Protein 1VQ3 (pdb70)

Solvent-accessible surface area: 18673 Å² total; per-residue (Å²): 225,195,148,144,68,39,78,48,116,6,0,0,2,0,4,78,60,82,132,44,177,20,78,179,0,75,59,34,42,115,27,0,78,128,118,75,60,12,55,0,64,87,12,60,21,14,76,2,2,31,4,19,0,59,6,90,67,113,104,80,0,32,83,13,0,15,42,0,0,50,87,75,12,5,73,84,118,45,12,7,1,26,20,61,122,104,179,18,41,0,9,26,39,3,1,0,6,1,16,71,84,110,125,34,141,6,81,173,0,82,70,34,38,127,31,0,102,136,120,60,58,19,42,0,55,126,5,55,39,10,72,2,1,11,2,26,0,32,5,53,41,120,93,95,0,82,92,22,2,107,92,0,0,108,84,74,11,13,75,94,118,45,14,86,73,110,43,57,97,43,173,138,192,130,158,97,37,94,48,100,5,0,0,1,0,12,83,57,79,138,37,171,7,70,104,0,69,64,35,41,119,28,0,106,137,129,81,61,20,60,0,51,84,7,63,33,9,76,1,3,34,3,24,0,24,5,108,66,54,117,72,0,34,78,22,0,16,49,0,0,56,96,73,12,4,74,73,119,47,8,20,1,24,21,64,141,109,196,18,39,0,4,29,32,4,1,0,7,0,13,82,88,114,128,34,181,6,88,168,0,66,86,33,33,153,33,0,106,133,126,74,60,21,47,0,42,143,4,58,26,8,78,2,3,21,5,14,0,45,5,91,44,45,132,106,0,50,53,27,0,108,49,0,1,123,102,76,14,15,72,98,117,48,12,82,67,109,41,60,115,40

InterPro domains:
  IPR003850 Phosphoribosylformylglycinamidine synthase subunit PurS [MF_01926] (4-81)
  IPR003850 Phosphoribosylformylglycinamidine synthase subunit PurS [PF02700] (6-80)
  IPR003850 Phosphoribosylformylglycinamidine synthase subunit PurS [PTHR34696] (4-80)
  IPR003850 Phosphoribosylformylglycinamidine synthase subunit PurS [TIGR00302] (5-79)
  IPR036604 Phosphoribosylformylglycinamidine synthase subunit PurS-like superfamily [G3DSA:3.30.1280.10] (1-82)
  IPR036604 Phosphoribosylformylglycinamidine synthase subunit PurS-like superfamily [SSF82697] (3-80)

Radius of gyration: 22.59 Å; Cα contacts (8 Å, |Δi|>4): 668; chains: 4; bounding box: 71×49×53 Å

CATH classification: 3.30.1280.10

Nearest PDB structures (foldseek):
  1vq3-assembly1_C  TM=9.987E-01  e=7.793E-14  Thermotoga maritima MSB8
  3d54-assembly1_J  TM=9.862E-01  e=5.325E-11  Thermotoga maritima
  1t4a-assembly1_A  TM=8.398E-01  e=1.311E-04  Bacillus subtilis
  2dgb-assembly1_D  TM=8.603E-01  e=1.394E-04  Thermus thermophilus
  1lxj-assembly1_A  TM=2.708E-01  e=1.618E+00  Saccharomyces cerevisiae

Sequence (341 aa):
HHHHLPLFKFAIDVQYRSNVRDPRGETIERVLREEKGLPVKKLRLGKSIHLEVEAENKEKAYEIVKKACEELLVNPVVEEYEVRELHHLPLFKFAIDVQYRSNVRDPRGETIERVLREEKGLPVKKLRLGKSIHLEVEAENKEKAYEIVKKACEELLVNPVVEEYEVRELHHHHHLPLFKFAIDVQYRSNVRDPRGETIERVLREEKGLPVKKLRLGKSIHLEVEAENKEKAYEIVKKACEELLVNPVVEEYEVRELHHLPLFKFAIDVQYRSNVRDPRGETIERVLREEKGLPVKKLRLGKSIHLEVEAENKEKAYEIVKKACEELLVNPVVEEYEVREL

Foldseek 3Di:
DPDAWDKWKKKKWKFWDPVDDDVPQVVVQCCCCPVVVDPDDDGTDTDIDIDIATHNDVVVRVVVVVVCCVVDVYDPPTMDIDMDTD/DFFDKWKKKKWKFWDPPDDAVVQVVVVCCCCVPVVDPDDPGTDTDIDIDMDGDRDDVVVVVVVVCCCVVPDYDVVTMDMDMDTD/DVPDDWDKWKKKKWKFWDPVDDAVVQVVVCCCCCPVVVHPDDPGTDTDIDMDMATHNDPVVSVVVVVVCCVVDVYDVVTIDMDMDTD/DFFDKWKKKKWKFWDPPDDAVVQVVVVCCCCVVVVDPDDPGTDTDIDIDMDGDNDDVRRVVVVVCCCVVPVDDVVTMDMDMDTD

Secondary structure (DSSP, 8-state):
------EEEEEEEEEE-TTS--HHHHHHHHIIIIIT---EEEEEEEEEEEEEEE-SSHHHHHHHHHHHIIIIIS-TTTEEEEEEE-/--PPEEEEEEEEEE-TTS--HHHHHHHHIIIIIT---EEEEEEEEEEEEEEE-SSHHHHHHHHHHHIIIII--TTTEEEEEEE-/-TT----EEEEEEEEEE-TTS--HHHHHHHHIIIIIT---EEEEEEEEEEEEEEE-SSHHHHHHHHHHHIIIII--TTTEEEEEEE-/--PPEEEEEEEEEE-TTS--HHHHHHHHIIIIIT---EEEEEEEEEEEEEEE-SSHHHHHHHHHHHIIIII--TTTEEEEEEE-

B-factor: mean 28.07, std 8.86, range [14.3, 70.96]

Organism: Thermotoga maritima (strain ATCC 43589 / DSM 3109 / JCM 10099 / NBRC 100826 / MSB8) (NCBI:txid243274)

Structure (mmCIF, N/CA/C/O backbone):
data_1VQ3
#
_entry.id   1VQ3
#
_cell.length_a   58.270
_cell.length_b   73.433
_cell.length_c   92.567
_cell.angle_alpha   90.00
_cell.angle_beta   90.00
_cell.angle_gamma   90.00
#
_symmetry.space_group_name_H-M   'P 21 21 21'
#
loop_
_entity.id
_entity.type
_entity.pdbx_description
1 polymer 'Phosphoribosylformylglycinamidine synthase, purS subunit'
2 water water
#
loop_
_atom_site.group_PDB
_atom_site.id
_atom_site.type_symbol
_atom_site.label_atom_id
_atom_site.label_alt_id
_atom_site.label_comp_id
_atom_site.label_asym_id
_atom_site.label_entity_id
_atom_site.label_seq_id
_atom_site.pdbx_PDB_ins_code
_atom_site.Cartn_x
_atom_site.Cartn_y
_atom_site.Cartn_z
_atom_site.occupancy
_atom_site.B_iso_or_equiv
_atom_site.auth_seq_id
_atom_site.auth_comp_id
_atom_site.auth_asym_id
_atom_site.auth_atom_id
_atom_site.pdbx_PDB_model_num
ATOM 1 N N . HIS A 1 9 ? 70.636 28.979 8.146 1.00 32.07 -3 HIS A N 1
ATOM 2 C CA . HIS A 1 9 ? 70.436 29.954 7.050 1.00 28.18 -3 HIS A CA 1
ATOM 3 C C . HIS A 1 9 ? 69.098 30.657 7.163 1.00 26.01 -3 HIS A C 1
ATOM 4 O O . HIS A 1 9 ? 68.684 31.308 6.214 1.00 29.86 -3 HIS A O 1
ATOM 11 N N . HIS A 1 10 ? 68.403 30.481 8.298 1.00 23.67 -2 HIS A N 1
ATOM 12 C CA . HIS A 1 10 ? 67.025 30.974 8.498 1.00 23.53 -2 HIS A CA 1
ATOM 13 C C . HIS A 1 10 ? 66.052 30.526 7.475 1.00 22.64 -2 HIS A C 1
ATOM 14 O O . HIS A 1 10 ? 65.185 31.301 7.029 1.00 21.38 -2 HIS A O 1
ATOM 21 N N . HIS A 1 11 ? 66.236 29.294 7.048 1.00 21.96 -1 HIS A N 1
ATOM 22 C CA . HIS A 1 11 ? 65.429 28.685 6.019 1.00 21.40 -1 HIS A CA 1
ATOM 23 C C . HIS A 1 11 ? 64.108 28.167 6.622 1.00 23.01 -1 HIS A C 1
ATOM 24 O O . HIS A 1 11 ? 64.134 27.541 7.693 1.00 23.01 -1 HIS A O 1
ATOM 31 N N . HIS A 1 12 ? 62.967 28.550 6.028 1.00 19.61 0 HIS A N 1
ATOM 32 C CA . HIS A 1 12 ? 61.659 28.160 6.594 1.00 19.62 0 HIS A CA 1
ATOM 33 C C . HIS A 1 12 ? 61.471 26.645 6.514 1.00 19.32 0 HIS A C 1
ATOM 34 O O . HIS A 1 12 ? 61.641 26.037 5.453 1.00 21.00 0 HIS A O 1
ATOM 41 N N . LEU A 1 13 ? 61.073 26.039 7.626 1.00 20.22 1 LEU A N 1
ATOM 42 C CA . LEU A 1 13 ? 60.742 24.623 7.659 1.00 27.09 1 LEU A CA 1
ATOM 43 C C . LEU A 1 13 ? 59.254 24.462 8.005 1.00 25.82 1 LEU A C 1
ATOM 44 O O . LEU A 1 13 ? 58.851 24.845 9.103 1.00 23.93 1 LEU A O 1
ATOM 49 N N . PRO A 1 14 ? 58.416 23.995 7.087 1.00 22.71 2 PRO A N 1
ATOM 50 C CA . PRO A 1 14 ? 57.004 23.981 7.370 1.00 25.28 2 PRO A CA 1
ATOM 51 C C . PRO A 1 14 ? 56.654 23.005 8.481 1.00 27.35 2 PRO A C 1
ATOM 52 O O . PRO A 1 14 ? 57.462 22.088 8.757 1.00 20.08 2 PRO A O 1
ATOM 56 N N . LEU A 1 15 ? 55.525 23.266 9.154 1.00 25.87 3 LEU A N 1
ATOM 57 C CA . LEU A 1 15 ? 54.952 22.319 10.087 1.00 30.17 3 LEU A CA 1
ATOM 58 C C . LEU A 1 15 ? 53.781 21.640 9.366 1.00 28.35 3 LEU A C 1
ATOM 59 O O . LEU A 1 15 ? 53.099 22.226 8.520 1.00 31.04 3 LEU A O 1
ATOM 64 N N . PHE A 1 16 ? 53.582 20.389 9.705 1.00 22.60 4 PHE A N 1
ATOM 65 C CA . PHE A 1 16 ? 52.550 19.559 9.131 1.00 20.65 4 PHE A CA 1
ATOM 66 C C . PHE A 1 16 ? 51.878 18.934 10.310 1.00 21.55 4 PHE A C 1
ATOM 67 O O . PHE A 1 16 ? 52.569 18.355 11.164 1.00 21.82 4 PHE A O 1
ATOM 75 N N . LYS A 1 17 ? 50.554 19.044 10.358 1.00 21.10 5 LYS A N 1
ATOM 76 C CA . LYS A 1 17 ? 49.758 18.564 11.493 1.00 23.60 5 LYS A CA 1
ATOM 77 C C . LYS A 1 17 ? 49.153 17.217 11.134 1.00 21.41 5 LYS A C 1
ATOM 78 O O . LYS A 1 17 ? 48.608 17.074 10.020 1.00 20.58 5 LYS A O 1
ATOM 84 N N . PHE A 1 18 ? 49.204 16.246 12.079 1.00 19.17 6 PHE A N 1
ATOM 85 C CA . PHE A 1 18 ? 48.636 14.957 11.846 1.00 17.71 6 PHE A CA 1
ATOM 86 C C . PHE A 1 18 ? 47.908 14.467 13.100 1.00 17.09 6 PHE A C 1
ATOM 87 O O . PHE A 1 18 ? 48.186 14.930 14.236 1.00 16.43 6 PHE A O 1
ATOM 95 N N . ALA A 1 19 ? 47.020 13.499 12.872 1.00 17.82 7 ALA A N 1
ATOM 96 C CA . ALA A 1 19 ? 46.369 12.762 13.951 1.00 15.31 7 ALA A CA 1
ATOM 97 C C . ALA A 1 19 ? 46.700 11.312 13.708 1.00 16.89 7 ALA A C 1
ATOM 98 O O . ALA A 1 19 ? 46.557 10.826 12.581 1.00 18.83 7 ALA A O 1
ATOM 100 N N . ILE A 1 20 ? 47.045 10.640 14.787 1.00 17.87 8 ILE A N 1
ATOM 101 C CA . ILE A 1 20 ? 47.288 9.174 14.781 1.00 15.56 8 ILE A CA 1
ATOM 102 C C . ILE A 1 20 ? 46.179 8.554 15.584 1.00 15.51 8 ILE A C 1
ATOM 103 O O . ILE A 1 20 ? 45.990 8.875 16.758 1.00 18.28 8 ILE A O 1
ATOM 108 N N . ASP A 1 21 ? 45.476 7.621 14.975 1.00 16.18 9 ASP A N 1
ATOM 109 C CA . ASP A 1 21 ? 44.410 6.880 15.603 1.00 16.88 9 ASP A CA 1
ATOM 110 C C . ASP A 1 21 ? 44.894 5.450 15.876 1.00 17.71 9 ASP A C 1
ATOM 111 O O . ASP A 1 21 ? 45.055 4.637 14.967 1.00 18.98 9 ASP A O 1
ATOM 116 N N . VAL A 1 22 ? 45.140 5.179 17.151 1.00 21.02 10 VAL A N 1
ATOM 117 C CA . VAL A 1 22 ? 45.741 3.958 17.626 1.00 18.50 10 VAL A CA 1
ATOM 118 C C . VAL A 1 22 ? 44.647 3.120 18.262 1.00 19.72 10 VAL A C 1
ATOM 119 O O . VAL A 1 22 ? 43.936 3.568 19.183 1.00 19.13 10 VAL A O 1
ATOM 123 N N . GLN A 1 23 ? 44.551 1.872 17.808 1.00 19.18 11 GLN A N 1
ATOM 124 C CA . GLN A 1 23 ? 43.511 0.935 18.275 1.00 20.53 11 GLN A CA 1
ATOM 125 C C . GLN A 1 23 ? 44.132 -0.428 18.513 1.00 19.37 11 GLN A C 1
ATOM 126 O O . GLN A 1 23 ? 45.133 -0.794 17.873 1.00 19.20 11 GLN A O 1
ATOM 132 N N . TYR A 1 24 ? 43.535 -1.211 19.413 1.00 20.15 12 TYR A N 1
ATOM 133 C CA . TYR A 1 24 ? 43.922 -2.603 19.581 1.00 19.87 12 TYR A CA 1
ATOM 134 C C . TYR A 1 24 ? 43.470 -3.382 18.378 1.00 21.38 12 TYR A C 1
ATOM 135 O O . TYR A 1 24 ? 42.414 -3.088 17.791 1.00 20.42 12 TYR A O 1
ATOM 144 N N . ARG A 1 25 ? 44.305 -4.334 17.969 1.00 24.48 13 ARG A N 1
ATOM 145 C CA . ARG A 1 25 ? 43.936 -5.209 16.899 1.00 26.37 13 ARG A CA 1
ATOM 146 C C . ARG A 1 25 ? 42.710 -6.017 17.327 1.00 24.82 13 ARG A C 1
ATOM 147 O O . ARG A 1 25 ? 42.447 -6.178 18.513 1.00 25.09 13 ARG A O 1
ATOM 155 N N . SER A 1 26 ? 41.967 -6.500 16.339 1.00 27.64 14 SER A N 1
ATOM 156 C CA . SER A 1 26 ? 40.651 -7.141 16.543 1.00 30.44 14 SER A CA 1
ATOM 157 C C . SER A 1 26 ? 40.713 -8.442 17.362 1.00 34.22 14 SER A C 1
ATOM 158 O O . SER A 1 26 ? 39.710 -8.875 17.964 1.00 35.24 14 SER A O 1
ATOM 161 N N . ASN A 1 27 ? 41.885 -9.074 17.401 1.00 34.14 15 ASN A N 1
ATOM 162 C CA . ASN A 1 27 ? 42.043 -10.288 18.179 1.00 34.43 15 ASN A CA 1
ATOM 163 C C . ASN A 1 27 ? 42.442 -9.997 19.626 1.00 35.32 15 ASN A C 1
ATOM 164 O O . ASN A 1 27 ? 42.689 -10.914 20.418 1.00 35.65 15 ASN A O 1
ATOM 169 N N . VAL A 1 28 ? 42.497 -8.718 19.980 1.00 32.39 16 VAL A N 1
ATOM 170 C CA . VAL A 1 28 ? 42.895 -8.296 21.311 1.00 29.46 16 VAL A CA 1
ATOM 171 C C . VAL A 1 28 ? 41.642 -7.837 22.038 1.00 32.36 16 VAL A C 1
ATOM 172 O O . VAL A 1 28 ? 40.851 -7.049 21.501 1.00 32.89 16 VAL A O 1
ATOM 176 N N . ARG A 1 29 ? 41.434 -8.372 23.235 1.00 34.91 17 ARG A N 1
ATOM 177 C CA . ARG A 1 29 ? 40.289 -8.010 24.094 1.00 35.45 17 ARG A CA 1
ATOM 178 C C . ARG A 1 29 ? 40.549 -6.715 24.826 1.00 35.28 17 ARG A C 1
ATOM 179 O O . ARG A 1 29 ? 41.641 -6.524 25.362 1.00 37.62 17 ARG A O 1
ATOM 187 N N . ASP A 1 30 ? 39.500 -5.894 24.919 1.00 32.09 18 ASP A N 1
ATOM 188 C CA . ASP A 1 30 ? 39.555 -4.489 25.279 1.00 32.94 18 ASP A CA 1
ATOM 189 C C . ASP A 1 30 ? 38.487 -4.378 26.380 1.00 31.79 18 ASP A C 1
ATOM 190 O O . ASP A 1 30 ? 37.394 -3.922 26.110 1.00 34.48 18 ASP A O 1
ATOM 195 N N . PRO A 1 31 ? 38.779 -4.853 27.603 1.00 33.94 19 PRO A N 1
ATOM 196 C CA . PRO A 1 31 ? 37.833 -4.715 28.731 1.00 31.88 19 PRO A CA 1
ATOM 197 C C . PRO A 1 31 ? 37.348 -3.288 28.956 1.00 29.32 19 PRO A C 1
ATOM 198 O O . PRO A 1 31 ? 36.200 -3.103 29.331 1.00 29.04 19 PRO A O 1
ATOM 202 N N . ARG A 1 32 ? 38.220 -2.311 28.773 1.00 28.84 20 ARG A N 1
ATOM 203 C CA . ARG A 1 32 ? 37.800 -0.920 28.937 1.00 30.50 20 ARG A CA 1
ATOM 204 C C . ARG A 1 32 ? 36.715 -0.534 27.914 1.00 28.32 20 ARG A C 1
ATOM 205 O O . ARG A 1 32 ? 35.687 0.050 28.260 1.00 29.49 20 ARG A O 1
ATOM 213 N N . GLY A 1 33 ? 36.974 -0.809 26.645 1.00 24.50 21 GLY A N 1
ATOM 214 C CA . GLY A 1 33 ? 36.002 -0.564 25.589 1.00 24.00 21 GLY A CA 1
ATOM 215 C C . GLY A 1 33 ? 34.705 -1.310 25.857 1.00 25.73 21 GLY A C 1
ATOM 216 O O . GLY A 1 33 ? 33.621 -0.742 25.689 1.00 25.27 21 GLY A O 1
ATOM 217 N N . GLU A 1 34 ? 34.818 -2.572 26.293 1.00 26.73 22 GLU A N 1
ATOM 218 C CA . GLU A 1 34 ? 33.639 -3.388 26.555 1.00 29.00 22 GLU A CA 1
ATOM 219 C C . GLU A 1 34 ? 32.804 -2.723 27.643 1.00 25.08 22 GLU A C 1
ATOM 220 O O . GLU A 1 34 ? 31.587 -2.631 27.544 1.00 24.44 22 GLU A O 1
ATOM 226 N N . THR A 1 35 ? 33.478 -2.248 28.679 1.00 27.18 23 THR A N 1
ATOM 227 C CA . THR A 1 35 ? 32.802 -1.579 29.761 1.00 27.21 23 THR A CA 1
ATOM 228 C C . THR A 1 35 ? 32.066 -0.362 29.252 1.00 25.11 23 THR A C 1
ATOM 229 O O . THR A 1 35 ? 30.884 -0.165 29.557 1.00 24.90 23 THR A O 1
ATOM 233 N N . ILE A 1 36 ? 32.771 0.481 28.509 1.00 23.76 24 ILE A N 1
ATOM 234 C CA . ILE A 1 36 ? 32.146 1.721 28.012 1.00 23.15 24 ILE A CA 1
ATOM 235 C C . ILE A 1 36 ? 30.932 1.419 27.118 1.00 20.55 24 ILE A C 1
ATOM 236 O O . ILE A 1 36 ? 29.937 2.116 27.150 1.00 22.65 24 ILE A O 1
ATOM 241 N N . GLU A 1 37 ? 31.027 0.388 26.283 1.00 21.15 25 GLU A N 1
ATOM 242 C CA . GLU A 1 37 ? 29.903 0.019 25.416 1.00 22.95 25 GLU A CA 1
ATOM 243 C C . GLU A 1 37 ? 28.693 -0.447 26.226 1.00 26.62 25 GLU A C 1
ATOM 244 O O . GLU A 1 37 ? 27.548 -0.059 25.943 1.00 25.57 25 GLU A O 1
ATOM 250 N N . ARG A 1 38 ? 28.965 -1.235 27.273 1.00 24.83 26 ARG A N 1
ATOM 251 C CA . ARG A 1 38 ? 27.909 -1.687 28.187 1.00 26.43 26 ARG A CA 1
ATOM 252 C C . ARG A 1 38 ? 27.257 -0.482 28.853 1.00 24.88 26 ARG A C 1
ATOM 253 O O . ARG A 1 38 ? 26.036 -0.434 28.937 1.00 24.75 26 ARG A O 1
ATOM 261 N N . VAL A 1 39 ? 28.046 0.492 29.329 1.00 24.09 27 VAL A N 1
ATOM 262 C CA . VAL A 1 39 ? 27.460 1.652 29.967 1.00 23.69 27 VAL A CA 1
ATOM 263 C C . VAL A 1 39 ? 26.607 2.444 28.991 1.00 23.42 27 VAL A C 1
ATOM 264 O O . VAL A 1 39 ? 25.517 2.895 29.357 1.00 23.70 27 VAL A O 1
ATOM 268 N N . LEU A 1 40 ? 27.077 2.635 27.754 1.00 20.82 28 LEU A N 1
ATOM 269 C CA . LEU A 1 40 ? 26.294 3.415 26.795 1.00 22.38 28 LEU A CA 1
ATOM 270 C C . LEU A 1 40 ? 24.981 2.685 26.439 1.00 22.31 28 LEU A C 1
ATOM 271 O O . LEU A 1 40 ? 23.926 3.318 26.319 1.00 23.07 28 LEU A O 1
ATOM 276 N N . ARG A 1 41 ? 25.046 1.372 26.285 1.00 22.70 29 ARG A N 1
ATOM 277 C CA . ARG A 1 41 ? 23.872 0.583 25.916 1.00 24.86 29 ARG A CA 1
ATOM 278 C C . ARG A 1 41 ? 22.914 0.403 27.086 1.00 26.67 29 ARG A C 1
ATOM 279 O O . ARG A 1 41 ? 21.738 0.734 27.006 1.00 26.48 29 ARG A O 1
ATOM 284 N N . GLU A 1 42 ? 23.445 -0.120 28.172 1.00 29.93 30 GLU A N 1
ATOM 285 C CA . GLU A 1 42 ? 22.634 -0.549 29.315 1.00 32.52 30 GLU A CA 1
ATOM 286 C C . GLU A 1 42 ? 22.310 0.574 30.300 1.00 30.65 30 GLU A C 1
ATOM 287 O O . GLU A 1 42 ? 21.234 0.579 30.892 1.00 34.81 30 GLU A O 1
ATOM 293 N N . GLU A 1 43 ? 23.228 1.508 30.506 1.00 30.64 31 GLU A N 1
ATOM 294 C CA . GLU A 1 43 ? 22.972 2.586 31.449 1.00 27.48 31 GLU A CA 1
ATOM 295 C C . GLU A 1 43 ? 22.433 3.863 30.806 1.00 29.72 31 GLU A C 1
ATOM 296 O O . GLU A 1 43 ? 21.650 4.576 31.433 1.00 26.33 31 GLU A O 1
ATOM 302 N N . LYS A 1 44 ? 22.829 4.168 29.565 1.00 28.07 32 LYS A N 1
ATOM 303 C CA . LYS A 1 44 ? 22.337 5.388 28.883 1.00 26.66 32 LYS A CA 1
ATOM 304 C C . LYS A 1 44 ? 21.269 5.155 27.805 1.00 27.72 32 LYS A C 1
ATOM 305 O O . LYS A 1 44 ? 20.751 6.115 27.196 1.00 27.34 32 LYS A O 1
ATOM 311 N N . GLY A 1 45 ? 21.000 3.892 27.511 1.00 27.43 33 GLY A N 1
ATOM 312 C CA . GLY A 1 45 ? 19.946 3.538 26.596 1.00 28.38 33 GLY A CA 1
ATOM 313 C C . GLY A 1 45 ? 20.273 3.865 25.168 1.00 28.03 33 GLY A C 1
ATOM 314 O O . GLY A 1 45 ? 19.364 4.151 24.379 1.00 27.32 33 GLY A O 1
ATOM 315 N N . LEU A 1 46 ? 21.554 3.879 24.803 1.00 26.40 34 LEU A N 1
ATOM 316 C CA . LEU A 1 46 ? 21.889 4.281 23.434 1.00 26.61 34 LEU A CA 1
ATOM 317 C C . LEU A 1 46 ? 22.132 3.067 22.512 1.00 25.35 34 LEU A C 1
ATOM 318 O O . LEU A 1 46 ? 22.835 2.157 22.889 1.00 27.46 34 LEU A O 1
ATOM 323 N N . PRO A 1 47 ? 21.612 3.107 21.290 1.00 29.33 35 PRO A N 1
ATOM 324 C CA . PRO A 1 47 ? 21.772 2.004 20.337 1.00 29.37 35 PRO A CA 1
ATOM 325 C C . PRO A 1 47 ? 23.197 1.945 19.696 1.00 29.84 35 PRO A C 1
ATOM 326 O O . PRO A 1 47 ? 23.328 2.184 18.490 1.00 31.77 35 PRO A O 1
ATOM 330 N N . VAL A 1 48 ? 24.226 1.709 20.526 1.00 27.71 36 VAL A N 1
ATOM 331 C CA . VAL A 1 48 ? 25.645 1.693 20.115 1.00 28.82 36 VAL A CA 1
ATOM 332 C C . VAL A 1 48 ? 26.226 0.287 20.108 1.00 29.10 36 VAL A C 1
ATOM 333 O O . VAL A 1 48 ? 25.881 -0.548 20.982 1.00 29.85 36 VAL A O 1
ATOM 337 N N . LYS A 1 49 ? 27.128 0.029 19.150 1.00 27.01 37 LYS A N 1
ATOM 338 C CA . LYS A 1 49 ? 27.787 -1.283 18.998 1.00 27.01 37 LYS A CA 1
ATOM 339 C C . LYS A 1 49 ? 29.226 -1.109 18.593 1.00 24.13 37 LYS A C 1
ATOM 340 O O . LYS A 1 49 ? 29.689 0.000 18.221 1.00 26.97 37 LYS A O 1
ATOM 346 N N . LYS A 1 50 ? 29.933 -2.219 18.766 1.00 23.76 38 LYS A N 1
ATOM 347 C CA . LYS A 1 50 ? 31.284 -2.433 18.302 1.00 28.14 38 LYS A CA 1
ATOM 348 C C . LYS A 1 50 ? 32.183 -1.291 18.714 1.00 26.63 38 LYS A C 1
ATOM 349 O O . LYS A 1 50 ? 32.936 -0.756 17.917 1.00 28.83 38 LYS A O 1
ATOM 355 N N . LEU A 1 51 ? 32.098 -0.917 19.975 1.00 26.95 39 LEU A N 1
ATOM 356 C CA . LEU A 1 51 ? 32.853 0.211 20.460 1.00 23.36 39 LEU A CA 1
ATOM 357 C C . LEU A 1 51 ? 34.296 -0.209 20.633 1.00 24.94 39 LEU A C 1
ATOM 358 O O . LEU A 1 51 ? 34.565 -1.228 21.280 1.00 27.42 39 LEU A O 1
ATOM 363 N N . ARG A 1 52 ? 35.225 0.627 20.139 1.00 26.64 40 ARG A N 1
ATOM 364 C CA . ARG A 1 52 ? 36.634 0.438 20.409 1.00 23.83 40 ARG A CA 1
ATOM 365 C C . ARG A 1 52 ? 37.255 1.701 20.902 1.00 19.86 40 ARG A C 1
ATOM 366 O O . ARG A 1 52 ? 37.098 2.739 20.321 1.00 22.48 40 ARG A O 1
ATOM 374 N N . LEU A 1 53 ? 37.943 1.586 22.020 1.00 19.74 41 LEU A N 1
ATOM 375 C CA . LEU A 1 53 ? 38.593 2.704 22.665 1.00 21.11 41 LEU A CA 1
ATOM 376 C C . LEU A 1 53 ? 40.099 2.558 22.414 1.00 22.10 41 LEU A C 1
ATOM 377 O O . LEU A 1 53 ? 40.729 1.516 22.717 1.00 19.45 41 LEU A O 1
ATOM 382 N N . GLY A 1 54 ? 40.664 3.599 21.836 1.00 19.51 42 GLY A N 1
ATOM 383 C CA . GLY A 1 54 ? 42.093 3.671 21.586 1.00 17.99 42 GLY A CA 1
ATOM 384 C C . GLY A 1 54 ? 42.602 5.081 21.848 1.00 21.15 42 GLY A C 1
ATOM 385 O O . GLY A 1 54 ? 41.984 5.867 22.591 1.00 18.31 42 GLY A O 1
ATOM 386 N N . LYS A 1 55 ? 43.757 5.389 21.261 1.00 17.61 43 LYS A N 1
ATOM 387 C CA . LYS A 1 55 ? 44.439 6.658 21.550 1.00 15.61 43 LYS A CA 1
ATOM 388 C C . LYS A 1 55 ? 44.265 7.542 20.324 1.00 18.09 43 LYS A C 1
ATOM 389 O O . LYS A 1 55 ? 44.267 7.055 19.212 1.00 17.60 43 LYS A O 1
ATOM 395 N N . SER A 1 56 ? 44.115 8.828 20.541 1.00 18.70 44 SER A N 1
ATOM 396 C CA . SER A 1 56 ? 44.210 9.777 19.472 1.00 15.88 44 SER A CA 1
ATOM 397 C C . SER A 1 56 ? 45.350 10.736 19.740 1.00 18.31 44 SER A C 1
ATOM 398 O O . SER A 1 56 ? 45.266 11.543 20.669 1.00 20.06 44 SER A O 1
ATOM 401 N N . ILE A 1 57 ? 46.427 10.674 18.939 1.00 16.87 45 ILE A N 1
ATOM 402 C CA . ILE A 1 57 ? 47.604 11.489 19.212 1.00 20.30 45 ILE A CA 1
ATOM 403 C C . ILE A 1 57 ? 47.626 12.553 18.124 1.00 16.84 45 ILE A C 1
ATOM 404 O O . ILE A 1 57 ? 47.589 12.223 16.937 1.00 16.35 45 ILE A O 1
ATOM 409 N N . HIS A 1 58 ? 47.581 13.808 18.524 1.00 17.65 46 HIS A N 1
ATOM 410 C CA . HIS A 1 58 ? 47.771 14.929 17.614 1.00 17.29 46 HIS A CA 1
ATOM 411 C C . HIS A 1 58 ? 49.184 15.439 17.736 1.00 20.35 46 HIS A C 1
ATOM 412 O O . HIS A 1 58 ? 49.723 15.530 18.831 1.00 18.70 46 HIS A O 1
ATOM 419 N N . LEU A 1 59 ? 49.817 15.747 16.601 1.00 18.37 47 LEU A N 1
ATOM 420 C CA . LEU A 1 59 ? 51.165 16.235 16.652 1.00 18.40 47 LEU A CA 1
ATOM 421 C C . LEU A 1 59 ? 51.499 17.047 15.415 1.00 20.70 47 LEU A C 1
ATOM 422 O O . LEU A 1 59 ? 50.865 16.890 14.378 1.00 21.11 47 LEU A O 1
ATOM 427 N N . GLU A 1 60 ? 52.514 17.888 15.547 1.00 18.51 48 GLU A N 1
ATOM 428 C CA . GLU A 1 60 ? 53.043 18.670 14.447 1.00 21.38 48 GLU A CA 1
ATOM 429 C C . GLU A 1 60 ? 54.453 18.207 14.188 1.00 23.37 48 GLU A C 1
ATOM 430 O O . GLU A 1 60 ? 55.180 17.817 15.122 1.00 24.54 48 GLU A O 1
ATOM 436 N N . VAL A 1 61 ? 54.839 18.229 12.920 1.00 21.94 49 VAL A N 1
ATOM 437 C CA . VAL A 1 61 ? 56.128 17.713 12.501 1.00 20.50 49 VAL A CA 1
ATOM 438 C C . VAL A 1 61 ? 56.730 18.760 11.574 1.00 24.34 49 VAL A C 1
ATOM 439 O O . VAL A 1 61 ? 56.103 19.183 10.596 1.00 19.35 49 VAL A O 1
ATOM 443 N N . GLU A 1 62 ? 57.936 19.190 11.932 1.00 24.31 50 GLU A N 1
ATOM 444 C CA . GLU A 1 62 ? 58.718 20.199 11.176 1.00 28.03 50 GLU A CA 1
ATOM 445 C C . GLU A 1 62 ? 59.566 19.446 10.173 1.00 23.28 50 GLU A C 1
ATOM 446 O O . GLU A 1 62 ? 60.333 18.602 10.581 1.00 22.17 50 GLU A O 1
ATOM 452 N N . ALA A 1 63 ? 59.331 19.622 8.880 1.00 22.68 51 ALA A N 1
ATOM 453 C CA . ALA A 1 63 ? 60.107 18.914 7.859 1.00 23.21 51 ALA A CA 1
ATOM 454 C C . ALA A 1 63 ? 60.020 19.669 6.562 1.00 25.23 51 ALA A C 1
ATOM 455 O O . ALA A 1 63 ? 59.193 20.561 6.426 1.00 24.00 51 ALA A O 1
ATOM 457 N N . GLU A 1 64 ? 60.867 19.301 5.596 1.00 25.84 52 GLU A N 1
ATOM 458 C CA . GLU A 1 64 ? 60.986 20.053 4.339 1.00 26.41 52 GLU A CA 1
ATOM 459 C C . GLU A 1 64 ? 59.733 19.921 3.494 1.00 28.79 52 GLU A C 1
ATOM 460 O O . GLU A 1 64 ? 59.364 20.857 2.784 1.00 25.81 52 GLU A O 1
ATOM 463 N N . ASN A 1 65 ? 59.074 18.758 3.576 1.00 26.17 53 ASN A N 1
ATOM 464 C CA . ASN A 1 65 ? 57.852 18.518 2.796 1.00 26.41 53 ASN A CA 1
ATOM 465 C C . ASN A 1 65 ? 56.986 17.523 3.500 1.00 25.09 53 ASN A C 1
ATOM 466 O O . ASN A 1 65 ? 57.426 16.893 4.474 1.00 22.78 53 ASN A O 1
ATOM 471 N N . LYS A 1 66 ? 55.747 17.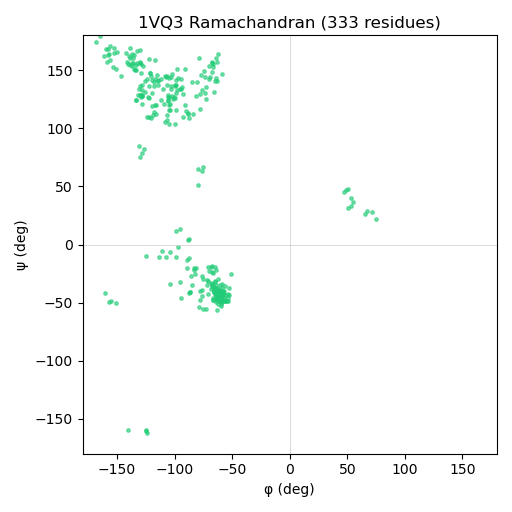368 3.036 1.00 24.54 54 LYS A N 1
ATOM 472 C CA . LYS A 1 66 ? 54.788 16.549 3.782 1.00 26.15 54 LYS A CA 1
ATOM 473 C C . LYS A 1 66 ? 55.150 15.074 3.800 1.00 24.30 54 LYS A C 1
ATOM 474 O O . LYS A 1 66 ? 54.890 14.374 4.756 1.00 24.63 54 LYS A O 1
ATOM 480 N N . GLU A 1 67 ? 55.734 14.596 2.722 1.00 24.94 55 GLU A N 1
ATOM 481 C CA . GLU A 1 67 ? 56.134 13.203 2.617 1.00 26.96 55 GLU A CA 1
ATOM 482 C C . GLU A 1 67 ? 57.167 12.862 3.650 1.00 27.32 55 GLU A C 1
ATOM 483 O O . GLU A 1 67 ? 57.073 11.811 4.281 1.00 23.80 55 GLU A O 1
ATOM 489 N N . LYS A 1 68 ? 58.187 13.712 3.792 1.00 23.00 56 LYS A N 1
ATOM 490 C CA . LYS A 1 68 ? 59.191 13.538 4.848 1.00 25.34 56 LYS A CA 1
ATOM 491 C C . LYS A 1 68 ? 58.534 13.618 6.245 1.00 21.04 56 LYS A C 1
ATOM 492 O O . LYS A 1 68 ? 58.802 12.795 7.133 1.00 21.14 56 LYS A O 1
ATOM 497 N N . ALA A 1 69 ? 57.646 14.580 6.439 1.00 20.96 57 ALA A N 1
ATOM 498 C CA . ALA A 1 69 ? 56.870 14.658 7.682 1.00 21.37 57 ALA A CA 1
ATOM 499 C C . ALA A 1 69 ? 56.136 13.339 7.987 1.00 19.29 57 ALA A C 1
ATOM 500 O O . ALA A 1 69 ? 56.094 12.866 9.126 1.00 17.45 57 ALA A O 1
ATOM 502 N N . TYR A 1 70 ? 55.550 12.739 6.966 1.00 18.53 58 TYR A N 1
ATOM 503 C CA . TYR A 1 70 ? 54.750 11.519 7.169 1.00 19.56 58 TYR A CA 1
ATOM 504 C C . TYR A 1 70 ? 55.662 10.386 7.588 1.00 20.19 58 TYR A C 1
ATOM 505 O O . TYR A 1 70 ? 55.276 9.531 8.378 1.00 22.24 58 TYR A O 1
ATOM 514 N N . GLU A 1 71 ? 56.884 10.381 7.055 1.00 21.56 59 GLU A N 1
ATOM 515 C CA . GLU A 1 71 ? 57.846 9.335 7.365 1.00 22.49 59 GLU A CA 1
ATOM 516 C C . GLU A 1 71 ? 58.213 9.440 8.837 1.00 19.98 59 GLU A C 1
ATOM 517 O O . GLU A 1 71 ? 58.342 8.400 9.541 1.00 22.94 59 GLU A O 1
ATOM 523 N N . ILE A 1 72 ? 58.369 10.678 9.299 1.00 21.45 60 ILE A N 1
ATOM 524 C CA . ILE A 1 72 ? 58.670 10.958 10.728 1.00 22.03 60 ILE A CA 1
ATOM 525 C C . ILE A 1 72 ? 57.538 10.473 11.650 1.00 18.79 60 ILE A C 1
ATOM 526 O O . ILE A 1 72 ? 57.772 9.871 12.691 1.00 16.35 60 ILE A O 1
ATOM 531 N N . VAL A 1 73 ? 56.304 10.756 11.274 1.00 20.19 61 VAL A N 1
ATOM 532 C CA . VAL A 1 73 ? 55.159 10.237 12.028 1.00 20.24 61 VAL A CA 1
ATOM 533 C C . VAL A 1 73 ? 55.253 8.715 12.156 1.00 19.27 61 VAL A C 1
ATOM 534 O O . VAL A 1 73 ? 55.088 8.149 13.249 1.00 20.25 61 VAL A O 1
ATOM 538 N N . LYS A 1 74 ? 55.508 8.026 11.066 1.00 18.75 62 LYS A N 1
ATOM 539 C CA . LYS A 1 74 ? 55.539 6.565 11.109 1.00 18.97 62 LYS A CA 1
ATOM 540 C C . LYS A 1 74 ? 56.686 6.083 12.009 1.00 18.98 62 LYS A C 1
ATOM 541 O O . LYS A 1 74 ? 56.574 5.111 12.749 1.00 19.08 62 LYS A O 1
ATOM 547 N N . LYS A 1 75 ? 57.810 6.761 11.903 1.00 19.71 63 LYS A N 1
ATOM 548 C CA . LYS A 1 75 ? 58.940 6.470 12.772 1.00 22.51 63 LYS A CA 1
ATOM 549 C C . LYS A 1 75 ? 58.568 6.694 14.249 1.00 20.47 63 LYS A C 1
ATOM 550 O O . LYS A 1 75 ? 58.894 5.884 15.084 1.00 19.66 63 LYS A O 1
ATOM 553 N N . ALA A 1 76 ? 57.871 7.786 14.569 1.00 15.31 64 ALA A N 1
ATOM 554 C CA . ALA A 1 76 ? 57.356 8.002 15.932 1.00 17.71 64 ALA A CA 1
ATOM 555 C C . ALA A 1 76 ? 56.439 6.871 16.433 1.00 19.99 64 ALA A C 1
ATOM 556 O O . ALA A 1 76 ? 56.550 6.405 17.591 1.00 18.80 64 ALA A O 1
ATOM 558 N N . CYS A 1 77 ? 55.597 6.368 15.539 1.00 20.35 65 CYS A N 1
ATOM 559 C CA . CYS A 1 77 ? 54.751 5.199 15.851 1.00 19.60 65 CYS A CA 1
ATOM 560 C C . CYS A 1 77 ? 55.563 3.930 16.131 1.00 18.13 65 CYS A C 1
ATOM 561 O O . CYS A 1 77 ? 55.350 3.272 17.129 1.00 19.27 65 CYS A O 1
ATOM 564 N N . GLU A 1 78 ? 56.533 3.663 15.274 1.00 17.89 66 GLU A N 1
ATOM 565 C CA . GLU A 1 78 ? 57.405 2.487 15.399 1.00 23.76 66 GLU A CA 1
ATOM 566 C C . GLU A 1 78 ? 58.248 2.568 16.654 1.00 23.46 66 GLU A C 1
ATOM 567 O O . GLU A 1 78 ? 58.440 1.578 17.366 1.00 24.77 66 GLU A O 1
ATOM 573 N N . GLU A 1 79 ? 58.762 3.751 16.934 1.00 21.13 67 GLU A N 1
ATOM 574 C CA . GLU A 1 79 ? 59.693 3.899 18.039 1.00 22.68 67 GLU A CA 1
ATOM 575 C C . GLU A 1 79 ? 59.018 4.051 19.374 1.00 23.70 67 GLU A C 1
ATOM 576 O O . GLU A 1 79 ? 59.650 3.829 20.392 1.00 22.36 67 GLU A O 1
ATOM 582 N N . LEU A 1 80 ? 57.754 4.435 19.406 1.00 20.02 68 LEU A N 1
ATOM 583 C CA . LEU A 1 80 ? 57.167 4.723 20.711 1.00 21.21 68 LEU A CA 1
ATOM 584 C C . LEU A 1 80 ? 55.644 4.703 20.787 1.00 22.18 68 LEU A C 1
ATOM 585 O O . LEU A 1 80 ? 55.081 4.278 21.801 1.00 20.73 68 LEU A O 1
ATOM 590 N N . LEU A 1 81 ? 54.957 5.257 19.787 1.00 18.53 69 LEU A N 1
ATOM 591 C CA . LEU A 1 81 ? 53.546 5.565 19.989 1.00 20.34 69 LEU A CA 1
ATOM 592 C C . LEU A 1 81 ? 52.596 4.393 19.824 1.00 19.49 69 LEU A C 1
ATOM 593 O O . LEU A 1 81 ? 51.493 4.436 20.365 1.00 20.54 69 LEU A O 1
ATOM 598 N N . VAL A 1 82 ? 53.043 3.350 19.125 1.00 20.22 70 VAL A N 1
ATOM 599 C CA . VAL A 1 82 ? 52.206 2.223 18.791 1.00 19.05 70 VAL A CA 1
ATOM 600 C C . VAL A 1 82 ? 52.929 0.935 19.196 1.00 20.18 70 VAL A C 1
ATOM 601 O O . VAL A 1 82 ? 54.061 0.719 18.845 1.00 21.44 70 VAL A O 1
ATOM 605 N N . ASN A 1 83 ? 52.231 0.128 19.957 1.00 23.39 71 ASN A N 1
ATOM 606 C CA . ASN A 1 83 ? 52.682 -1.211 20.349 1.00 23.28 71 ASN A CA 1
ATOM 607 C C . ASN A 1 83 ? 52.487 -2.177 19.204 1.00 24.69 71 ASN A C 1
ATOM 608 O O . ASN A 1 83 ? 51.357 -2.411 18.762 1.00 25.61 71 ASN A O 1
ATOM 613 N N . PRO A 1 84 ? 53.585 -2.714 18.700 1.00 25.58 72 PRO A N 1
ATOM 614 C CA . PRO A 1 84 ? 53.553 -3.507 17.512 1.00 29.95 72 PRO A CA 1
ATOM 615 C C . PRO A 1 84 ? 52.897 -4.854 17.692 1.00 28.46 72 PRO A C 1
ATOM 616 O O . PRO A 1 84 ? 52.486 -5.438 16.717 1.00 34.92 72 PRO A O 1
ATOM 620 N N . VAL A 1 85 ? 52.778 -5.339 18.906 1.00 26.99 73 VAL A N 1
ATOM 621 C CA . VAL A 1 85 ? 52.206 -6.666 19.089 1.00 27.86 73 VAL A CA 1
ATOM 622 C C . VAL A 1 85 ? 50.701 -6.606 19.179 1.00 27.03 73 VAL A C 1
ATOM 623 O O . VAL A 1 85 ? 50.008 -7.460 18.626 1.00 26.65 73 VAL A O 1
ATOM 627 N N . VAL A 1 86 ? 50.183 -5.607 19.875 1.00 24.88 74 VAL A N 1
ATOM 628 C CA . VAL A 1 86 ? 48.764 -5.576 20.152 1.00 23.38 74 VAL A CA 1
ATOM 629 C C . VAL A 1 86 ? 47.962 -4.442 19.499 1.00 21.35 74 VAL A C 1
ATOM 630 O O . VAL A 1 86 ? 46.735 -4.468 19.597 1.00 20.14 74 VAL A O 1
ATOM 634 N N . GLU A 1 87 ? 48.646 -3.447 18.905 1.00 21.76 75 GLU A N 1
ATOM 635 C CA . GLU A 1 87 ? 47.996 -2.243 18.296 1.00 21.26 75 GLU A CA 1
ATOM 636 C C . GLU A 1 87 ? 48.197 -2.093 16.794 1.00 21.96 75 GLU A C 1
ATOM 637 O O . GLU A 1 87 ? 49.134 -2.666 16.214 1.00 21.64 75 GLU A O 1
ATOM 643 N N . GLU A 1 88 ? 47.299 -1.323 16.179 1.00 17.37 76 GLU A N 1
ATOM 644 C CA . GLU A 1 88 ? 47.384 -0.934 14.772 1.00 20.02 76 GLU A CA 1
ATOM 645 C C . GLU A 1 88 ? 47.117 0.575 14.765 1.00 18.02 76 GLU A C 1
ATOM 646 O O . GLU A 1 88 ? 46.682 1.153 15.786 1.00 16.54 76 GLU A O 1
ATOM 652 N N . TYR A 1 89 ? 47.404 1.208 13.650 1.00 17.35 77 TYR A N 1
ATOM 653 C CA . TYR A 1 89 ? 47.238 2.654 13.606 1.00 16.80 77 TYR A CA 1
ATOM 654 C C . TYR A 1 89 ? 46.914 3.209 12.227 1.00 14.30 77 TYR A C 1
ATOM 655 O O . TYR A 1 89 ? 47.343 2.664 11.219 1.00 16.21 77 TYR A O 1
ATOM 664 N N . GLU A 1 90 ? 46.183 4.336 12.212 1.00 16.33 78 GLU A N 1
ATOM 665 C CA . GLU A 1 90 ? 45.900 5.075 11.019 1.00 16.99 78 GLU A CA 1
ATOM 666 C C . GLU A 1 90 ? 46.368 6.488 11.224 1.00 18.27 78 GLU A C 1
ATOM 667 O O . GLU A 1 90 ? 46.232 7.047 12.348 1.00 20.48 78 GLU A O 1
ATOM 673 N N . VAL A 1 91 ? 46.905 7.083 10.161 1.00 16.99 79 VAL A N 1
ATOM 674 C CA . VAL A 1 91 ? 47.396 8.467 10.247 1.00 16.65 79 VAL A CA 1
ATOM 675 C C . VAL A 1 91 ? 46.564 9.305 9.270 1.00 17.65 79 VAL A C 1
ATOM 676 O O . VAL A 1 91 ? 46.301 8.888 8.135 1.00 19.63 79 VAL A O 1
ATOM 680 N N . ARG A 1 92 ? 46.155 10.484 9.718 1.00 19.38 80 ARG A N 1
ATOM 681 C CA . ARG A 1 92 ? 45.540 11.455 8.798 1.00 21.77 80 ARG A CA 1
ATOM 682 C C . ARG A 1 92 ? 46.064 12.839 9.062 1.00 21.60 80 ARG A C 1
ATOM 683 O O . ARG A 1 92 ? 46.494 13.151 10.152 1.00 17.58 80 ARG A O 1
ATOM 691 N N . GLU A 1 93 ? 45.983 13.670 8.046 1.00 21.06 81 GLU A N 1
ATOM 692 C CA . GLU A 1 93 ? 46.394 15.053 8.138 1.00 22.83 81 GLU A CA 1
ATOM 693 C C . GLU A 1 93 ? 45.350 15.817 8.846 1.00 23.46 81 GLU A C 1
ATOM 694 O O . GLU A 1 93 ? 44.155 15.534 8.718 1.00 24.05 81 GLU A O 1
ATOM 700 N N . LEU A 1 94 ? 45.760 16.810 9.601 1.00 20.84 82 LEU A N 1
ATOM 701 C CA . LEU A 1 94 ? 44.795 17.707 10.246 1.00 20.71 82 LEU A CA 1
ATOM 702 C C . LEU A 1 94 ? 44.931 19.107 9.687 1.00 24.26 82 LEU A C 1
ATOM 703 O O . LEU A 1 94 ? 45.910 19.480 9.056 1.00 23.89 82 LEU A O 1
ATOM 709 N N . HIS B 1 11 ? 11.543 -3.099 12.831 1.00 54.72 -1 HIS B N 1
ATOM 710 C CA . HIS B 1 11 ? 12.286 -2.163 11.921 1.00 52.73 -1 HIS B CA 1
ATOM 711 C C . HIS B 1 11 ? 13.788 -2.422 11.961 1.00 49.46 -1 HIS B C 1
ATOM 712 O O . HIS B 1 11 ? 14.417 -2.292 13.020 1.00 50.76 -1 HIS B O 1
ATOM 717 N N . HIS B 1 12 ? 14.349 -2.769 10.802 1.00 43.56 0 HIS B N 1
ATOM 718 C CA . HIS B 1 12 ? 15.777 -2.997 10.657 1.00 37.96 0 HIS B CA 1
ATOM 719 C C . HIS B 1 12 ? 16.327 -1.660 10.213 1.00 33.72 0 HIS B C 1
ATOM 720 O O . HIS B 1 12 ? 16.092 -1.223 9.078 1.00 31.00 0 HIS B O 1
ATOM 727 N N . LEU B 1 13 ? 17.060 -1.007 11.101 1.00 27.23 1 LEU B N 1
ATOM 728 C CA . LEU B 1 13 ? 17.576 0.319 10.833 1.00 24.04 1 LEU B CA 1
ATOM 729 C C . LEU B 1 13 ? 18.978 0.283 10.181 1.00 21.91 1 LEU B C 1
ATOM 730 O O . LEU B 1 13 ? 19.772 -0.621 10.442 1.00 21.64 1 LEU B O 1
ATOM 735 N N . PRO B 1 14 ? 19.283 1.292 9.376 1.00 18.88 2 PRO B N 1
ATOM 736 C CA . PRO B 1 14 ? 20.624 1.412 8.797 1.00 20.61 2 PRO B CA 1
ATOM 737 C C . PRO B 1 14 ? 21.667 1.688 9.886 1.00 20.92 2 PRO B C 1
ATOM 738 O O . PRO B 1 14 ? 21.354 2.239 10.950 1.00 20.00 2 PRO B O 1
ATOM 742 N N . LEU B 1 15 ? 22.879 1.265 9.600 1.00 23.06 3 LEU B N 1
ATOM 743 C CA . LEU B 1 15 ? 24.009 1.407 10.483 1.00 23.01 3 LEU B CA 1
ATOM 744 C C . LEU B 1 15 ? 24.790 2.636 10.077 1.00 21.56 3 LEU B C 1
ATOM 745 O O . LEU B 1 15 ? 24.916 2.945 8.864 1.00 16.96 3 LEU B O 1
ATOM 750 N N . PHE B 1 16 ? 25.314 3.331 11.090 1.00 20.36 4 PHE B N 1
ATOM 751 C CA . PHE B 1 16 ? 26.126 4.543 10.929 1.00 19.93 4 PHE B CA 1
ATOM 752 C C . PHE B 1 16 ? 27.405 4.369 11.716 1.00 20.21 4 PHE B C 1
ATOM 753 O O . PHE B 1 16 ? 27.373 4.100 12.911 1.00 18.96 4 PHE B O 1
ATOM 761 N N . LYS B 1 17 ? 28.547 4.440 11.043 1.00 19.37 5 LYS B N 1
ATOM 762 C CA . LYS B 1 17 ? 29.815 4.212 11.686 1.00 19.41 5 LYS B CA 1
ATOM 763 C C . LYS B 1 17 ? 30.600 5.525 11.887 1.00 21.55 5 LYS B C 1
ATOM 764 O O . LYS B 1 17 ? 30.708 6.393 10.966 1.00 20.11 5 LYS B O 1
ATOM 770 N N . PHE B 1 18 ? 31.198 5.642 13.075 1.00 17.29 6 PHE B N 1
ATOM 771 C CA . PHE B 1 18 ? 31.880 6.895 13.457 1.00 17.31 6 PHE B CA 1
ATOM 772 C C . PHE B 1 18 ? 33.207 6.670 14.176 1.00 18.65 6 PHE B C 1
ATOM 773 O O . PHE B 1 18 ? 33.426 5.597 14.799 1.00 18.40 6 PHE B O 1
ATOM 781 N N . ALA B 1 19 ? 34.082 7.669 14.070 1.00 17.79 7 ALA B N 1
ATOM 782 C CA . ALA B 1 19 ? 35.237 7.814 14.951 1.00 18.95 7 ALA B CA 1
ATOM 783 C C . ALA B 1 19 ? 35.165 9.150 15.634 1.00 18.31 7 ALA B C 1
ATOM 784 O O . ALA B 1 19 ? 35.015 10.191 14.980 1.00 20.97 7 ALA B O 1
ATOM 786 N N . ILE B 1 20 ? 35.233 9.099 16.947 1.00 17.85 8 ILE B N 1
ATOM 787 C CA . ILE B 1 20 ? 35.240 10.268 17.812 1.00 18.05 8 ILE B CA 1
ATOM 788 C C . ILE B 1 20 ? 36.634 10.530 18.279 1.00 18.32 8 ILE B C 1
ATOM 789 O O . ILE B 1 20 ? 37.267 9.636 18.798 1.00 19.77 8 ILE B O 1
ATOM 794 N N . ASP B 1 21 ? 37.096 11.768 18.095 1.00 14.70 9 ASP B N 1
ATOM 795 C CA . ASP B 1 21 ? 38.413 12.239 18.530 1.00 18.22 9 ASP B CA 1
ATOM 796 C C . ASP B 1 21 ? 38.256 13.181 19.713 1.00 17.61 9 ASP B C 1
ATOM 797 O O . ASP B 1 21 ? 37.865 14.297 19.534 1.00 19.68 9 ASP B O 1
ATOM 802 N N . VAL B 1 22 ? 38.585 12.718 20.912 1.00 15.29 10 VAL B N 1
ATOM 803 C CA . VAL B 1 22 ? 38.433 13.514 22.140 1.00 19.05 10 VAL B CA 1
ATOM 804 C C . VAL B 1 22 ? 39.797 14.042 22.516 1.00 20.02 10 VAL B C 1
ATOM 805 O O . VAL B 1 22 ? 40.719 13.262 22.659 1.00 19.41 10 VAL B O 1
ATOM 809 N N . GLN B 1 23 ? 39.907 15.364 22.678 1.00 19.24 11 GLN B N 1
ATOM 810 C CA . GLN B 1 23 ? 41.158 16.022 23.031 1.00 19.59 11 GLN B CA 1
ATOM 811 C C . GLN B 1 23 ? 40.912 17.028 24.160 1.00 20.64 11 GLN B C 1
ATOM 812 O O . GLN B 1 23 ? 39.804 17.592 24.298 1.00 19.40 11 GLN B O 1
ATOM 818 N N . TYR B 1 24 ? 41.960 17.303 24.924 1.00 18.98 12 TYR B N 1
ATOM 819 C CA . TYR B 1 24 ? 41.919 18.440 25.835 1.00 17.67 12 TYR B CA 1
ATOM 820 C C . TYR B 1 24 ? 41.790 19.705 25.044 1.00 22.26 12 TYR B C 1
ATOM 821 O O . TYR B 1 24 ? 42.368 19.829 23.982 1.00 21.53 12 TYR B O 1
ATOM 830 N N . ARG B 1 25 ? 41.030 20.651 25.588 1.00 22.48 13 ARG B N 1
ATOM 831 C CA . ARG B 1 25 ? 40.967 21.998 25.080 1.00 27.15 13 ARG B CA 1
ATOM 832 C C . ARG B 1 25 ? 42.339 22.653 25.099 1.00 27.81 13 ARG B C 1
ATOM 833 O O . ARG B 1 25 ? 43.177 22.385 25.972 1.00 27.73 13 ARG B O 1
ATOM 841 N N . SER B 1 26 ? 42.552 23.503 24.112 1.00 29.02 14 SER B N 1
ATOM 842 C CA . SER B 1 26 ? 43.841 24.170 23.881 1.00 33.24 14 SER B CA 1
ATOM 843 C C . SER B 1 26 ? 44.423 24.875 25.121 1.00 34.09 14 SER B C 1
ATOM 844 O O . SER B 1 26 ? 45.634 25.054 25.226 1.00 38.89 14 SER B O 1
ATOM 847 N N . ASN B 1 27 ? 43.572 25.263 26.051 1.00 33.85 15 ASN B N 1
ATOM 848 C CA . ASN B 1 27 ? 44.011 25.928 27.268 1.00 35.49 15 ASN B CA 1
ATOM 849 C C . ASN B 1 27 ? 44.106 24.980 28.451 1.00 33.70 15 ASN B C 1
ATOM 850 O O . ASN B 1 27 ? 44.201 25.419 29.596 1.00 36.44 15 ASN B O 1
ATOM 855 N N . VAL B 1 28 ? 44.025 23.681 28.202 1.00 32.81 16 VAL B N 1
ATOM 856 C CA . VAL B 1 28 ? 44.304 22.719 29.241 1.00 30.30 16 VAL B CA 1
ATOM 857 C C . VAL B 1 28 ? 45.698 22.201 28.924 1.00 28.93 16 VAL B C 1
ATOM 858 O O . VAL B 1 28 ? 46.020 21.897 27.781 1.00 30.64 16 VAL B O 1
ATOM 862 N N . ARG B 1 29 ? 46.541 22.130 29.932 1.00 30.96 17 ARG B N 1
ATOM 863 C CA . ARG B 1 29 ? 47.872 21.569 29.747 1.00 34.04 17 ARG B CA 1
ATOM 864 C C . ARG B 1 29 ? 47.769 20.040 29.624 1.00 29.63 17 ARG B C 1
ATOM 865 O O . ARG B 1 29 ? 46.921 19.412 30.253 1.00 29.55 17 ARG B O 1
ATOM 871 N N . ASP B 1 30 ? 48.685 19.446 28.859 1.00 28.93 18 ASP B N 1
ATOM 872 C CA . ASP B 1 30 ? 48.712 18.002 28.668 1.00 28.06 18 ASP B CA 1
ATOM 873 C C . ASP B 1 30 ? 50.114 17.506 29.014 1.00 27.97 18 ASP B C 1
ATOM 874 O O . ASP B 1 30 ? 50.951 17.374 28.113 1.00 27.47 18 ASP B O 1
ATOM 879 N N . PRO B 1 31 ? 50.399 17.302 30.298 1.00 26.20 19 PRO B N 1
ATOM 880 C CA . PRO B 1 31 ? 51.705 16.823 30.724 1.00 25.88 19 PRO B CA 1
ATOM 881 C C . PRO B 1 31 ? 52.115 15.478 30.143 1.00 25.08 19 PRO B C 1
ATOM 882 O O . PRO B 1 31 ? 53.284 15.268 29.887 1.00 22.44 19 PRO B O 1
ATOM 886 N N . ARG B 1 32 ? 51.157 14.577 29.938 1.00 24.73 20 ARG B N 1
ATOM 887 C CA . ARG B 1 32 ? 51.451 13.289 29.289 1.00 21.30 20 ARG B CA 1
ATOM 888 C C . ARG B 1 32 ? 51.933 13.524 27.866 1.00 20.33 20 ARG B C 1
ATOM 889 O O . ARG B 1 32 ? 52.919 12.949 27.461 1.00 18.29 20 ARG B O 1
ATOM 897 N N . GLY B 1 33 ? 51.218 14.368 27.116 1.00 15.74 21 GLY B N 1
ATOM 898 C CA . GLY B 1 33 ? 51.671 14.788 25.807 1.00 18.07 21 GLY B CA 1
ATOM 899 C C . GLY B 1 33 ? 53.068 15.354 25.828 1.00 19.82 21 GLY B C 1
ATOM 900 O O . GLY B 1 33 ? 53.936 14.987 25.003 1.00 22.64 21 GLY B O 1
ATOM 901 N N . GLU B 1 34 ? 53.309 16.271 26.760 1.00 19.63 22 GLU B N 1
ATOM 902 C CA . GLU B 1 34 ? 54.635 16.898 26.875 1.00 22.67 22 GLU B CA 1
ATOM 903 C C . GLU B 1 34 ? 55.769 15.877 27.138 1.00 19.91 22 GLU B C 1
ATOM 904 O O . GLU B 1 34 ? 56.836 15.969 26.562 1.00 21.71 22 GLU B O 1
ATOM 910 N N . THR B 1 35 ? 55.525 14.894 27.970 1.00 21.45 23 THR B N 1
ATOM 911 C CA . THR B 1 35 ? 56.503 13.866 28.242 1.00 22.34 23 THR B CA 1
ATOM 912 C C . THR B 1 35 ? 56.807 13.028 27.020 1.00 19.34 23 THR B C 1
ATOM 913 O O . THR B 1 35 ? 57.987 12.687 26.724 1.00 18.20 23 THR B O 1
ATOM 917 N N . ILE B 1 36 ? 55.750 12.691 26.288 1.00 20.86 24 ILE B N 1
ATOM 918 C CA . ILE B 1 36 ? 55.908 11.879 25.083 1.00 21.91 24 ILE B CA 1
ATOM 919 C C . ILE B 1 36 ? 56.733 12.650 24.048 1.00 20.35 24 ILE B C 1
ATOM 920 O O . ILE B 1 36 ? 57.672 12.092 23.455 1.00 19.82 24 ILE B O 1
ATOM 925 N N . GLU B 1 37 ? 56.393 13.917 23.882 1.00 19.54 25 GLU B N 1
ATOM 926 C CA . GLU B 1 37 ? 57.117 14.810 23.002 1.00 21.44 25 GLU B CA 1
ATOM 927 C C . GLU B 1 37 ? 58.604 14.916 23.370 1.00 21.01 25 GLU B C 1
ATOM 928 O O . GLU B 1 37 ? 59.465 14.826 22.499 1.00 20.22 25 GLU B O 1
ATOM 934 N N . ARG B 1 38 ? 58.893 15.058 24.650 1.00 22.69 26 ARG B N 1
ATOM 935 C CA . ARG B 1 38 ? 60.291 15.060 25.133 1.00 26.57 26 ARG B CA 1
ATOM 936 C C . ARG B 1 38 ? 61.050 13.794 24.727 1.00 24.56 26 ARG B C 1
ATOM 937 O O . ARG B 1 38 ? 62.182 13.856 24.232 1.00 24.39 26 ARG B O 1
ATOM 945 N N . VAL B 1 39 ? 60.455 12.626 24.951 1.00 24.78 27 VAL B N 1
ATOM 946 C CA . VAL B 1 39 ? 61.099 11.404 24.564 1.00 23.47 27 VAL B CA 1
ATOM 947 C C . VAL B 1 39 ? 61.350 11.323 23.058 1.00 23.18 27 VAL B C 1
ATOM 948 O O . VAL B 1 39 ? 62.451 10.909 22.649 1.00 22.61 27 VAL B O 1
ATOM 952 N N . LEU B 1 40 ? 60.329 11.643 22.246 1.00 20.94 28 LEU B N 1
ATOM 953 C CA . LEU B 1 40 ? 60.462 11.609 20.806 1.00 19.71 28 LEU B CA 1
ATOM 954 C C . LEU B 1 40 ? 61.522 12.561 20.284 1.00 20.79 28 LEU B C 1
ATOM 955 O O . LEU B 1 40 ? 62.276 12.213 19.376 1.00 22.55 28 LEU B O 1
ATOM 960 N N . ARG B 1 41 ? 61.609 13.761 20.860 1.00 22.44 29 ARG B N 1
ATOM 961 C CA . ARG B 1 41 ? 62.613 14.720 20.404 1.00 24.61 29 ARG B CA 1
ATOM 962 C C . ARG B 1 41 ? 63.991 14.413 20.943 1.00 27.24 29 ARG B C 1
ATOM 963 O O . ARG B 1 41 ? 64.933 14.277 20.177 1.00 27.36 29 ARG B O 1
ATOM 971 N N . GLU B 1 42 ? 64.100 14.287 22.264 1.00 26.95 30 GLU B N 1
ATOM 972 C CA . GLU B 1 42 ? 65.405 14.173 22.894 1.00 32.13 30 GLU B CA 1
ATOM 973 C C . GLU B 1 42 ? 66.060 12.817 22.750 1.00 31.82 30 GLU B C 1
ATOM 974 O O . GLU B 1 42 ? 67.257 12.742 22.552 1.00 32.99 30 GLU B O 1
ATOM 980 N N . GLU B 1 43 ? 65.284 11.748 22.850 1.00 28.89 31 GLU B N 1
ATOM 981 C CA . GLU B 1 43 ? 65.840 10.435 22.692 1.00 29.00 31 GLU B CA 1
ATOM 982 C C . GLU B 1 43 ? 65.699 9.954 21.271 1.00 29.44 31 GLU B C 1
ATOM 983 O O . GLU B 1 43 ? 66.638 9.379 20.735 1.00 27.82 31 GLU B O 1
ATOM 989 N N . LYS B 1 44 ? 64.525 10.108 20.658 1.00 25.65 32 LYS B N 1
ATOM 990 C CA . LYS B 1 44 ? 64.364 9.485 19.377 1.00 25.08 32 LYS B CA 1
ATOM 991 C C . LYS B 1 44 ? 64.837 10.375 18.243 1.00 26.05 32 LYS B C 1
ATOM 992 O O . LYS B 1 44 ? 64.947 9.901 17.103 1.00 27.23 32 LYS B O 1
ATOM 998 N N . GLY B 1 45 ? 65.094 11.651 18.536 1.00 29.39 33 GLY B N 1
ATOM 999 C CA . GLY B 1 45 ? 65.639 12.587 17.539 1.00 29.09 33 GLY B CA 1
ATOM 1000 C C . GLY B 1 45 ? 64.641 13.057 16.492 1.00 28.75 33 GLY B C 1
ATOM 1001 O O . GLY B 1 45 ? 65.025 13.531 15.415 1.00 29.35 33 GLY B O 1
ATOM 1002 N N . LEU B 1 46 ? 63.365 12.979 16.802 1.00 24.66 34 LEU B N 1
ATOM 1003 C CA . LEU B 1 46 ? 62.331 13.295 15.813 1.00 25.83 34 LEU B CA 1
ATOM 1004 C C . LEU B 1 46 ? 61.839 14.711 16.008 1.00 26.22 34 LEU B C 1
ATOM 1005 O O . LEU B 1 46 ? 61.523 15.091 17.159 1.00 27.36 34 LEU B O 1
ATOM 1010 N N . PRO B 1 47 ? 61.734 15.481 14.915 1.00 24.89 35 PRO B N 1
ATOM 1011 C CA . PRO B 1 47 ? 61.331 16.892 15.017 1.00 24.40 35 PRO B CA 1
ATOM 1012 C C . PRO B 1 47 ? 59.787 17.103 15.178 1.00 24.89 35 PRO B C 1
ATOM 1013 O O . PRO B 1 47 ? 59.124 17.719 14.356 1.00 24.25 35 PRO B O 1
ATOM 1017 N N . VAL B 1 48 ? 59.280 16.633 16.308 1.00 24.20 36 VAL B N 1
ATOM 1018 C CA . VAL B 1 48 ? 57.863 16.680 16.607 1.00 26.89 36 VAL B CA 1
ATOM 1019 C C . VAL B 1 48 ? 57.566 17.777 17.623 1.00 24.88 36 VAL B C 1
ATOM 1020 O O . VAL B 1 48 ? 58.341 17.987 18.542 1.00 20.09 36 VAL B O 1
ATOM 1024 N N . LYS B 1 49 ? 56.439 18.453 17.482 1.00 25.32 37 LYS B N 1
ATOM 1025 C CA . LYS B 1 49 ? 56.027 19.456 18.445 1.00 26.15 37 LYS B CA 1
ATOM 1026 C C . LYS B 1 49 ? 54.524 19.351 18.721 1.00 24.25 37 LYS B C 1
ATOM 1027 O O . LYS B 1 49 ? 53.763 18.668 17.990 1.00 23.18 37 LYS B O 1
ATOM 1033 N N . LYS B 1 50 ? 54.088 20.068 19.739 1.00 23.42 38 LYS B N 1
ATOM 1034 C CA . LYS B 1 50 ? 52.659 20.170 20.081 1.00 25.87 38 LYS B CA 1
ATOM 1035 C C . LYS B 1 50 ? 51.980 18.806 20.139 1.00 25.31 38 LYS B C 1
ATOM 1036 O O . LYS B 1 50 ? 50.888 18.589 19.570 1.00 26.28 38 LYS B O 1
ATOM 1042 N N . LEU B 1 51 ? 52.610 17.856 20.808 1.00 22.95 39 LEU B N 1
ATOM 1043 C CA . LEU B 1 51 ? 52.005 16.528 20.884 1.00 22.46 39 LEU B CA 1
ATOM 1044 C C . LEU B 1 51 ? 50.868 16.496 21.910 1.00 24.62 39 LEU B C 1
ATOM 1045 O O . LEU B 1 51 ? 51.058 16.855 23.062 1.00 22.49 39 LEU B O 1
ATOM 1050 N N . ARG B 1 52 ? 49.697 15.989 21.511 1.00 21.03 40 ARG B N 1
ATOM 1051 C CA . ARG B 1 52 ? 48.576 15.925 22.451 1.00 19.80 40 ARG B CA 1
ATOM 1052 C C . ARG B 1 52 ? 48.011 14.531 22.473 1.00 20.36 40 ARG B C 1
ATOM 1053 O O . ARG B 1 52 ? 47.768 13.925 21.413 1.00 19.71 40 ARG B O 1
ATOM 1061 N N . LEU B 1 53 ? 47.877 13.983 23.682 1.00 15.13 41 LEU B N 1
ATOM 1062 C CA . LEU B 1 53 ? 47.342 12.654 23.820 1.00 17.01 41 LEU B CA 1
ATOM 1063 C C . LEU B 1 53 ? 45.880 12.758 24.186 1.00 19.06 41 LEU B C 1
ATOM 1064 O O . LEU B 1 53 ? 45.498 13.296 25.227 1.00 18.09 41 LEU B O 1
ATOM 1069 N N . GLY B 1 54 ? 45.054 12.283 23.284 1.00 20.06 42 GLY B N 1
ATOM 1070 C CA . GLY B 1 54 ? 43.635 12.149 23.505 1.00 20.43 42 GLY B CA 1
ATOM 1071 C C . GLY B 1 54 ? 43.090 10.757 23.288 1.00 19.97 42 GLY B C 1
ATOM 1072 O O . GLY B 1 54 ? 43.817 9.758 23.326 1.00 18.66 42 GLY B O 1
ATOM 1073 N N . LYS B 1 55 ? 41.782 10.697 23.072 1.00 19.94 43 LYS B N 1
ATOM 1074 C CA . LYS B 1 55 ? 41.087 9.426 22.992 1.00 19.37 43 LYS B CA 1
ATOM 1075 C C . LYS B 1 55 ? 40.486 9.296 21.615 1.00 18.43 43 LYS B C 1
ATOM 1076 O O . LYS B 1 55 ? 39.943 10.264 21.058 1.00 22.64 43 LYS B O 1
ATOM 1082 N N . SER B 1 56 ? 40.566 8.077 21.082 1.00 19.58 44 SER B N 1
ATOM 1083 C CA . SER B 1 56 ? 39.831 7.711 19.894 1.00 22.52 44 SER B CA 1
ATOM 1084 C C . SER B 1 56 ? 38.804 6.605 20.177 1.00 18.88 44 SER B C 1
ATOM 1085 O O . SER B 1 56 ? 39.151 5.485 20.537 1.00 20.12 44 SER B O 1
ATOM 1088 N N . ILE B 1 57 ? 37.543 6.923 19.919 1.00 17.24 45 ILE B N 1
ATOM 1089 C CA . ILE B 1 57 ? 36.451 5.968 20.120 1.00 16.57 45 ILE B CA 1
ATOM 1090 C C . ILE B 1 57 ? 35.802 5.721 18.749 1.00 17.84 45 ILE B C 1
ATOM 1091 O O . ILE B 1 57 ? 35.198 6.603 18.158 1.00 21.12 45 ILE B O 1
ATOM 1096 N N . HIS B 1 58 ? 35.943 4.498 18.267 1.00 19.51 46 HIS B N 1
ATOM 1097 C CA . HIS B 1 58 ? 35.191 4.023 17.103 1.00 18.71 46 HIS B CA 1
ATOM 1098 C C . HIS B 1 58 ? 33.935 3.323 17.625 1.00 21.81 46 HIS B C 1
ATOM 1099 O O . HIS B 1 58 ? 33.965 2.588 18.624 1.00 21.01 46 HIS B O 1
ATOM 1106 N N . LEU B 1 59 ? 32.811 3.627 16.986 1.00 23.62 47 LEU B N 1
ATOM 1107 C CA . LEU B 1 59 ? 31.569 2.981 17.343 1.00 22.84 47 LEU B CA 1
ATOM 1108 C C . LEU B 1 59 ? 30.596 3.084 16.175 1.00 21.82 47 LEU B C 1
ATOM 1109 O O . LEU B 1 59 ? 30.786 3.877 15.244 1.00 23.25 47 LEU B O 1
ATOM 1114 N N . GLU B 1 60 ? 29.649 2.169 16.180 1.00 19.59 48 GLU B N 1
ATOM 1115 C CA . GLU B 1 60 ? 28.589 2.060 15.160 1.00 20.11 48 GLU B CA 1
ATOM 1116 C C . GLU B 1 60 ? 27.241 2.215 15.886 1.00 21.69 48 GLU B C 1
ATOM 1117 O O . GLU B 1 60 ? 27.053 1.749 17.046 1.00 20.15 48 GLU B O 1
ATOM 1123 N N . VAL B 1 61 ? 26.328 2.909 15.239 1.00 18.72 49 VAL B N 1
ATOM 1124 C CA . VAL B 1 61 ? 25.009 3.169 15.765 1.00 19.90 49 VAL B CA 1
ATOM 1125 C C . VAL B 1 61 ? 23.935 2.718 14.751 1.00 21.67 49 VAL B C 1
ATOM 1126 O O . VAL B 1 61 ? 24.081 2.909 13.543 1.00 19.74 49 VAL B O 1
ATOM 1130 N N . GLU B 1 62 ? 22.840 2.139 15.236 1.00 20.90 50 GLU B N 1
ATOM 1131 C CA . GLU B 1 62 ? 21.641 2.005 14.408 1.00 25.27 50 GLU B CA 1
ATOM 1132 C C . GLU B 1 62 ? 20.661 3.153 14.657 1.00 25.55 50 GLU B C 1
ATOM 1133 O O . GLU B 1 62 ? 20.383 3.528 15.802 1.00 25.81 50 GLU B O 1
ATOM 1139 N N . ALA B 1 63 ? 20.135 3.736 13.584 1.00 23.13 51 ALA B N 1
ATOM 1140 C CA . ALA B 1 63 ? 19.283 4.891 13.734 1.00 24.40 51 ALA B CA 1
ATOM 1141 C C . ALA B 1 63 ? 18.414 5.074 12.473 1.00 24.88 51 ALA B C 1
ATOM 1142 O O . ALA B 1 63 ? 18.671 4.454 11.453 1.00 24.40 51 ALA B O 1
ATOM 1144 N N . GLU B 1 64 ? 17.414 5.945 12.581 1.00 26.74 52 GLU B N 1
ATOM 1145 C CA . GLU B 1 64 ? 16.420 6.128 11.531 1.00 25.75 52 GLU B CA 1
ATOM 1146 C C . GLU B 1 64 ? 16.971 6.935 10.355 1.00 23.66 52 GLU B C 1
ATOM 1147 O O . GLU B 1 64 ? 16.524 6.775 9.208 1.00 25.68 52 GLU B O 1
ATOM 1150 N N . ASN B 1 65 ? 17.953 7.792 10.628 1.00 23.58 53 ASN B N 1
ATOM 1151 C CA . ASN B 1 65 ? 18.581 8.598 9.596 1.00 23.10 53 ASN B CA 1
ATOM 1152 C C . ASN B 1 65 ? 19.886 9.180 10.140 1.00 22.83 53 ASN B C 1
ATOM 1153 O O . ASN B 1 65 ? 20.231 8.943 11.286 1.00 19.28 53 ASN B O 1
ATOM 1158 N N . LYS B 1 66 ? 20.598 9.944 9.329 1.00 23.12 54 LYS B N 1
ATOM 1159 C CA . LYS B 1 66 ? 21.921 10.433 9.703 1.00 24.63 54 LYS B CA 1
ATOM 1160 C C . LYS B 1 66 ? 21.865 11.516 10.800 1.00 26.46 54 LYS B C 1
ATOM 1161 O O . LYS B 1 66 ? 22.776 11.630 11.639 1.00 22.59 54 LYS B O 1
ATOM 1167 N N . GLU B 1 67 ? 20.797 12.303 10.814 1.00 25.24 55 GLU B N 1
ATOM 1168 C CA . GLU B 1 67 ? 20.649 13.323 11.885 1.00 27.55 55 GLU B CA 1
ATOM 1169 C C . GLU B 1 67 ? 20.447 12.707 13.259 1.00 26.63 55 GLU B C 1
ATOM 1170 O O . GLU B 1 67 ? 21.063 13.158 14.212 1.00 29.77 55 GLU B O 1
ATOM 1173 N N . LYS B 1 68 ? 19.573 11.709 13.362 1.00 23.65 56 LYS B N 1
ATOM 1174 C CA . LYS B 1 68 ? 19.363 10.963 14.591 1.00 23.67 56 LYS B CA 1
ATOM 1175 C C . LYS B 1 68 ? 20.673 10.244 14.980 1.00 24.83 56 LYS B C 1
ATOM 1176 O O . LYS B 1 68 ? 21.008 10.157 16.149 1.00 22.80 56 LYS B O 1
ATOM 1182 N N . ALA B 1 69 ? 21.426 9.727 14.004 1.00 21.85 57 ALA B N 1
ATOM 1183 C CA . ALA B 1 69 ? 22.645 9.026 14.381 1.00 21.99 57 ALA B CA 1
ATOM 1184 C C . ALA B 1 69 ? 23.645 9.969 15.052 1.00 20.86 57 ALA B C 1
ATOM 1185 O O . ALA B 1 69 ? 24.233 9.603 16.063 1.00 23.58 57 ALA B O 1
ATOM 1187 N N . TYR B 1 70 ? 23.833 11.150 14.471 1.00 19.41 58 TYR B N 1
ATOM 1188 C CA . TYR B 1 70 ? 24.652 12.233 15.045 1.00 23.44 58 TYR B CA 1
ATOM 1189 C C . TYR B 1 70 ? 24.190 12.641 16.444 1.00 24.58 58 TYR B C 1
ATOM 1190 O O . TYR B 1 70 ? 25.021 12.919 17.331 1.00 22.79 58 TYR B O 1
ATOM 1199 N N . GLU B 1 71 ? 22.873 12.601 16.668 1.00 26.91 59 GLU B N 1
ATOM 1200 C CA . GLU B 1 71 ? 22.284 12.892 17.969 1.00 26.76 59 GLU B CA 1
ATOM 1201 C C . GLU B 1 71 ? 22.678 11.859 18.990 1.00 23.89 59 GLU B C 1
ATOM 1202 O O . GLU B 1 71 ? 22.997 12.210 20.142 1.00 26.70 59 GLU B O 1
ATOM 1208 N N . ILE B 1 72 ? 22.697 10.600 18.574 1.00 19.75 60 ILE B N 1
ATOM 1209 C CA . ILE B 1 72 ? 23.178 9.497 19.417 1.00 21.50 60 ILE B CA 1
ATOM 1210 C C . ILE B 1 72 ? 24.659 9.648 19.787 1.00 21.93 60 ILE B C 1
ATOM 1211 O O . ILE B 1 72 ? 25.040 9.502 20.962 1.00 21.77 60 ILE B O 1
ATOM 1216 N N . VAL B 1 73 ? 25.482 9.981 18.804 1.00 19.43 61 VAL B N 1
ATOM 1217 C CA . VAL B 1 73 ? 26.866 10.296 19.067 1.00 20.88 61 VAL B CA 1
ATOM 1218 C C . VAL B 1 73 ? 27.013 11.460 20.018 1.00 18.73 61 VAL B C 1
ATOM 1219 O O . VAL B 1 73 ? 27.798 11.381 20.936 1.00 21.24 61 VAL B O 1
ATOM 1223 N N . LYS B 1 74 ? 26.262 12.533 19.816 1.00 19.56 62 LYS B N 1
ATOM 1224 C CA . LYS B 1 74 ? 26.353 13.697 20.736 1.00 20.95 62 LYS B CA 1
ATOM 1225 C C . LYS B 1 74 ? 25.954 13.314 22.166 1.00 22.05 62 LYS B C 1
ATOM 1226 O O . LYS B 1 74 ? 26.642 13.649 23.114 1.00 20.34 62 LYS B O 1
ATOM 1232 N N . LYS B 1 75 ? 24.878 12.548 22.302 1.00 21.83 63 LYS B N 1
ATOM 1233 C CA . LYS B 1 75 ? 24.480 12.038 23.623 1.00 23.89 63 LYS B CA 1
ATOM 1234 C C . LYS B 1 75 ? 25.559 11.207 24.279 1.00 20.28 63 LYS B C 1
ATOM 1235 O O . LYS B 1 75 ? 25.809 11.365 25.490 1.00 20.09 63 LYS B O 1
ATOM 1240 N N . ALA B 1 76 ? 26.191 10.279 23.519 1.00 18.49 64 ALA B N 1
ATOM 1241 C CA . ALA B 1 76 ? 27.260 9.468 24.055 1.00 16.59 64 ALA B CA 1
ATOM 1242 C C . ALA B 1 76 ? 28.431 10.294 24.563 1.00 18.01 64 ALA B C 1
ATOM 1243 O O . ALA B 1 76 ? 29.002 10.001 25.595 1.00 23.07 64 ALA B O 1
ATOM 1245 N N . CYS B 1 77 ? 28.775 11.349 23.811 1.00 20.15 65 CYS B N 1
ATOM 1246 C CA . CYS B 1 77 ? 29.758 12.313 24.255 1.00 20.54 65 CYS B CA 1
ATOM 1247 C C . CYS B 1 77 ? 29.318 13.042 25.498 1.00 17.79 65 CYS B C 1
ATOM 1248 O O . CYS B 1 77 ? 30.026 13.004 26.497 1.00 20.72 65 CYS B O 1
ATOM 1251 N N . GLU B 1 78 ? 28.158 13.692 25.452 1.00 20.16 66 GLU B N 1
ATOM 1252 C CA . GLU B 1 78 ? 27.670 14.474 26.582 1.00 24.14 66 GLU B CA 1
ATOM 1253 C C . GLU B 1 78 ? 27.379 13.620 27.841 1.00 23.95 66 GLU B C 1
ATOM 1254 O O . GLU B 1 78 ? 27.623 14.066 28.932 1.00 28.55 66 GLU B O 1
ATOM 1260 N N . GLU B 1 79 ? 26.915 12.395 27.693 1.00 25.17 67 GLU B N 1
ATOM 1261 C CA . GLU B 1 79 ? 26.603 11.597 28.863 1.00 26.16 67 GLU B CA 1
ATOM 1262 C C . GLU B 1 79 ? 27.747 10.758 29.410 1.00 26.76 67 GLU B C 1
ATOM 1263 O O . GLU B 1 79 ? 27.656 10.262 30.555 1.00 24.30 67 GLU 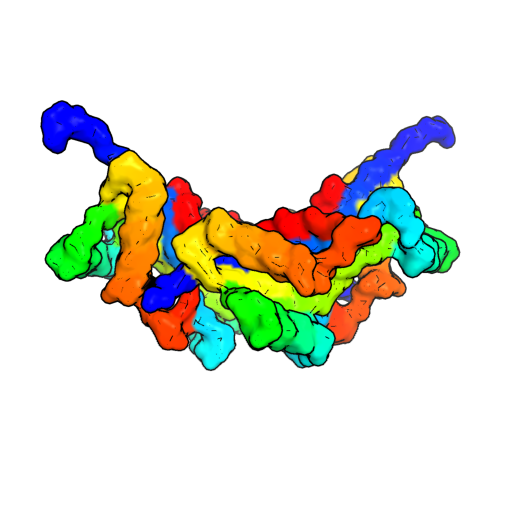B O 1
ATOM 1269 N N . LEU B 1 80 ? 28.834 10.597 28.654 1.00 23.40 68 LEU B N 1
ATOM 1270 C CA . LEU B 1 80 ? 29.912 9.699 29.111 1.00 22.18 68 LEU B CA 1
ATOM 1271 C C . LEU B 1 80 ? 31.294 9.967 28.586 1.00 23.84 68 LEU B C 1
ATOM 1272 O O . LEU B 1 80 ? 32.247 9.991 29.364 1.00 18.74 68 LEU B O 1
ATOM 1277 N N . LEU B 1 81 ? 31.424 10.141 27.279 1.00 21.26 69 LEU B N 1
ATOM 1278 C CA . LEU B 1 81 ? 32.743 10.040 26.661 1.00 21.93 69 LEU B CA 1
ATOM 1279 C C . LEU B 1 81 ? 33.589 11.276 26.751 1.00 20.19 69 LEU B C 1
ATOM 1280 O O . LEU B 1 81 ? 34.786 11.159 26.693 1.00 19.93 69 LEU B O 1
ATOM 1285 N N . VAL B 1 82 ? 32.967 12.448 26.881 1.00 23.04 70 VAL B N 1
ATOM 1286 C CA . VAL B 1 82 ? 33.679 13.731 26.838 1.00 19.55 70 VAL B CA 1
ATOM 1287 C C . VAL B 1 82 ? 33.388 14.512 28.136 1.00 21.43 70 VAL B C 1
ATOM 1288 O O . VAL B 1 82 ? 32.242 14.688 28.476 1.00 25.10 70 VAL B O 1
ATOM 1292 N N . ASN B 1 83 ? 34.428 14.955 28.825 1.00 23.57 71 ASN B N 1
ATOM 1293 C CA . ASN B 1 83 ? 34.288 15.838 29.997 1.00 23.35 71 ASN B CA 1
ATOM 1294 C C . ASN B 1 83 ? 34.249 17.294 29.509 1.00 21.51 71 ASN B C 1
ATOM 1295 O O . ASN B 1 83 ? 35.244 17.791 29.064 1.00 25.97 71 ASN B O 1
ATOM 1300 N N . PRO B 1 84 ? 33.105 17.977 29.569 1.00 24.65 72 PRO B N 1
ATOM 1301 C CA . PRO B 1 84 ? 32.974 19.252 28.859 1.00 28.76 72 PRO B CA 1
ATOM 1302 C C . PRO B 1 84 ? 33.852 20.330 29.456 1.00 28.16 72 PRO B C 1
ATOM 1303 O O . PRO B 1 84 ? 34.160 21.313 28.792 1.00 29.42 72 PRO B O 1
ATOM 1307 N N . VAL B 1 85 ? 34.287 20.133 30.691 1.00 27.13 73 VAL B N 1
ATOM 1308 C CA . VAL B 1 85 ? 35.082 21.153 31.338 1.00 27.33 73 VAL B CA 1
ATOM 1309 C C . VAL B 1 85 ? 36.478 21.227 30.753 1.00 25.98 73 VAL B C 1
ATOM 1310 O O . VAL B 1 85 ? 37.030 22.310 30.645 1.00 29.02 73 VAL B O 1
ATOM 1314 N N . VAL B 1 86 ? 37.049 20.092 30.349 1.00 24.82 74 VAL B N 1
ATOM 1315 C CA . VAL B 1 86 ? 38.430 20.033 29.913 1.00 21.30 74 VAL B CA 1
ATOM 1316 C C . VAL B 1 86 ? 38.641 19.450 28.512 1.00 20.87 74 VAL B C 1
ATOM 1317 O O . VAL B 1 86 ? 39.731 19.562 27.971 1.00 20.94 74 VAL B O 1
ATOM 1321 N N . GLU B 1 87 ? 37.602 18.874 27.923 1.00 21.41 75 GLU B N 1
ATOM 1322 C CA . GLU B 1 87 ? 37.706 18.260 26.598 1.00 21.14 75 GLU B CA 1
ATOM 1323 C C . GLU B 1 87 ? 36.768 18.817 25.546 1.00 19.25 75 GLU B C 1
ATOM 1324 O O . GLU B 1 87 ? 35.716 19.369 25.847 1.00 18.98 75 GLU B O 1
ATOM 1330 N N . GLU B 1 88 ? 37.142 18.569 24.304 1.00 17.79 76 GLU B N 1
ATOM 1331 C CA . GLU B 1 88 ? 36.289 18.838 23.157 1.00 22.49 76 GLU B CA 1
ATOM 1332 C C . GLU B 1 88 ? 36.421 17.634 22.222 1.00 22.47 76 GLU B C 1
ATOM 1333 O O . GLU B 1 88 ? 37.345 16.823 22.382 1.00 20.58 76 GLU B O 1
ATOM 1339 N N . TYR B 1 89 ? 35.511 17.482 21.280 1.00 20.54 77 TYR B N 1
ATOM 1340 C CA . TYR B 1 89 ? 35.612 16.361 20.367 1.00 19.09 77 TYR B CA 1
ATOM 1341 C C . TYR B 1 89 ? 35.342 16.754 18.910 1.00 20.01 77 TYR B C 1
ATOM 1342 O O . TYR B 1 89 ? 34.659 17.723 18.647 1.00 19.65 77 TYR B O 1
ATOM 1351 N N . GLU B 1 90 ? 35.884 15.945 17.995 1.00 18.17 78 GLU B N 1
ATOM 1352 C CA . GLU B 1 90 ? 35.501 15.981 16.593 1.00 18.08 78 GLU B CA 1
ATOM 1353 C C . GLU B 1 90 ? 35.009 14.617 16.257 1.00 20.01 78 GLU B C 1
ATOM 1354 O O . GLU B 1 90 ? 35.447 13.630 16.864 1.00 18.59 78 GLU B O 1
ATOM 1360 N N . VAL B 1 91 ? 34.053 14.575 15.346 1.00 16.30 79 VAL B N 1
ATOM 1361 C CA . VAL B 1 91 ? 33.495 13.321 14.815 1.00 19.84 79 VAL B CA 1
ATOM 1362 C C . VAL B 1 91 ? 33.837 13.210 13.315 1.00 20.32 79 VAL B C 1
ATOM 1363 O O . VAL B 1 91 ? 33.838 14.228 12.555 1.00 22.43 79 VAL B O 1
ATOM 1367 N N . ARG B 1 92 ? 34.147 12.000 12.900 1.00 22.14 80 ARG B N 1
ATOM 1368 C CA . ARG B 1 92 ? 34.323 11.690 11.498 1.00 22.02 80 ARG B CA 1
ATOM 1369 C C . ARG B 1 92 ? 33.597 10.404 11.201 1.00 26.50 80 ARG B C 1
ATOM 1370 O O . ARG B 1 92 ? 33.382 9.532 12.098 1.00 25.53 80 ARG B O 1
ATOM 1378 N N . GLU B 1 93 ? 33.141 10.312 9.952 1.00 28.54 81 GLU B N 1
ATOM 1379 C CA . GLU B 1 93 ? 32.472 9.095 9.470 1.00 28.27 81 GLU B CA 1
ATOM 1380 C C . GLU B 1 93 ? 33.487 8.081 8.993 1.00 30.15 81 GLU B C 1
ATOM 1381 O O . GLU B 1 93 ? 34.487 8.433 8.346 1.00 30.46 81 GLU B O 1
ATOM 1387 N N . LEU B 1 94 ? 33.225 6.818 9.323 1.00 26.61 82 LEU B N 1
ATOM 1388 C CA . LEU B 1 94 ? 33.960 5.690 8.801 1.00 26.96 82 LEU B CA 1
ATOM 1389 C C . LEU B 1 94 ? 33.016 4.832 7.927 1.00 31.37 82 LEU B C 1
ATOM 1390 O O . LEU B 1 94 ? 33.120 3.597 7.801 1.00 34.39 82 LEU B O 1
ATOM 1396 N N . HIS C 1 8 ? 0.882 14.364 -11.977 1.00 49.16 -4 HIS C N 1
ATOM 1397 C CA . HIS C 1 8 ? -0.342 15.208 -11.812 1.00 46.14 -4 HIS C CA 1
ATOM 1398 C C . HIS C 1 8 ? 0.005 16.643 -12.189 1.00 45.26 -4 HIS C C 1
ATOM 1399 O O . HIS C 1 8 ? 0.999 17.174 -11.673 1.00 44.21 -4 HIS C O 1
ATOM 1406 N N . HIS C 1 9 ? -0.818 17.241 -13.067 1.00 41.07 -3 HIS C N 1
ATOM 1407 C CA . HIS C 1 9 ? -0.696 18.647 -13.509 1.00 37.20 -3 HIS C CA 1
ATOM 1408 C C . HIS C 1 9 ? 0.691 18.992 -14.030 1.00 29.71 -3 HIS C C 1
ATOM 1409 O O . HIS C 1 9 ? 1.128 20.139 -13.878 1.00 25.92 -3 HIS C O 1
ATOM 1416 N N . HIS C 1 10 ? 1.331 18.004 -14.660 1.00 25.98 -2 HIS C N 1
ATOM 1417 C CA . HIS C 1 10 ? 2.701 18.083 -15.200 1.00 28.34 -2 HIS C CA 1
ATOM 1418 C C . HIS C 1 10 ? 3.732 18.613 -14.181 1.00 26.76 -2 HIS C C 1
ATOM 1419 O O . HIS C 1 10 ? 4.684 19.304 -14.541 1.00 23.92 -2 HIS C O 1
ATOM 1426 N N . HIS C 1 11 ? 3.503 18.331 -12.901 1.00 27.90 -1 HIS C N 1
ATOM 1427 C CA . HIS C 1 11 ? 4.416 18.746 -11.833 1.00 28.28 -1 HIS C CA 1
ATOM 1428 C C . HIS C 1 11 ? 5.685 17.902 -11.851 1.00 27.94 -1 HIS C C 1
ATOM 1429 O O . HIS C 1 11 ? 5.648 16.710 -12.076 1.00 29.22 -1 HIS C O 1
ATOM 1436 N N . HIS C 1 12 ? 6.805 18.501 -11.551 1.00 25.09 0 HIS C N 1
ATOM 1437 C CA . HIS C 1 12 ? 8.042 17.745 -11.537 1.00 26.01 0 HIS C CA 1
ATOM 1438 C C . HIS C 1 12 ? 8.095 16.826 -10.343 1.00 23.79 0 HIS C C 1
ATOM 1439 O O . HIS C 1 12 ? 7.827 17.278 -9.252 1.00 24.30 0 HIS C O 1
ATOM 1446 N N . LEU C 1 13 ? 8.516 15.580 -10.538 1.00 25.35 1 LEU C N 1
ATOM 1447 C CA . LEU C 1 13 ? 8.753 14.642 -9.423 1.00 24.54 1 LEU C CA 1
ATOM 1448 C C . LEU C 1 13 ? 10.216 14.198 -9.449 1.00 21.31 1 LEU C C 1
ATOM 1449 O O . LEU C 1 13 ? 10.612 13.557 -10.370 1.00 23.97 1 LEU C O 1
ATOM 1454 N N . PRO C 1 14 ? 11.036 14.650 -8.501 1.00 23.31 2 PRO C N 1
ATOM 1455 C CA . PRO C 1 14 ? 12.460 14.350 -8.491 1.00 23.91 2 PRO C CA 1
ATOM 1456 C C . PRO C 1 14 ? 12.794 12.884 -8.230 1.00 23.99 2 PRO C C 1
ATOM 1457 O O . PRO C 1 14 ? 11.970 12.154 -7.646 1.00 22.73 2 PRO C O 1
ATOM 1461 N N . LEU C 1 15 ? 13.989 12.521 -8.688 1.00 25.41 3 LEU C N 1
ATOM 1462 C CA . LEU C 1 15 ? 14.582 11.188 -8.565 1.00 25.17 3 LEU C CA 1
ATOM 1463 C C . LEU C 1 15 ? 15.803 11.302 -7.667 1.00 25.41 3 LEU C C 1
ATOM 1464 O O . LEU C 1 15 ? 16.612 12.229 -7.822 1.00 29.35 3 LEU C O 1
ATOM 1469 N N . PHE C 1 16 ? 15.981 10.355 -6.755 1.00 23.05 4 PHE C N 1
ATOM 1470 C CA . PHE C 1 16 ? 17.082 10.400 -5.803 1.00 22.15 4 PHE C CA 1
ATOM 1471 C C . PHE C 1 16 ? 17.823 9.071 -5.853 1.00 23.59 4 PHE C C 1
ATOM 1472 O O . PHE C 1 16 ? 17.193 8.017 -5.738 1.00 22.27 4 PHE C O 1
ATOM 1480 N N . LYS C 1 17 ? 19.141 9.111 -6.035 1.00 23.56 5 LYS C N 1
ATOM 1481 C CA . LYS C 1 17 ? 19.905 7.892 -6.264 1.00 22.63 5 LYS C CA 1
ATOM 1482 C C . LYS C 1 17 ? 20.652 7.489 -4.986 1.00 19.33 5 LYS C C 1
ATOM 1483 O O . LYS C 1 17 ? 21.227 8.335 -4.255 1.00 21.48 5 LYS C O 1
ATOM 1489 N N . PHE C 1 18 ? 20.606 6.210 -4.677 1.00 18.82 6 PHE C N 1
ATOM 1490 C CA . PHE C 1 18 ? 21.268 5.706 -3.471 1.00 18.75 6 PHE C CA 1
ATOM 1491 C C . PHE C 1 18 ? 22.093 4.445 -3.765 1.00 17.67 6 PHE C C 1
ATOM 1492 O O . PHE C 1 18 ? 21.790 3.648 -4.685 1.00 17.83 6 PHE C O 1
ATOM 1500 N N . ALA C 1 19 ? 23.086 4.219 -2.898 1.00 18.05 7 ALA C N 1
ATOM 1501 C CA . ALA C 1 19 ? 23.727 2.954 -2.781 1.00 17.55 7 ALA C CA 1
ATOM 1502 C C . ALA C 1 19 ? 23.445 2.362 -1.414 1.00 18.65 7 ALA C C 1
ATOM 1503 O O . ALA C 1 19 ? 23.500 3.045 -0.371 1.00 20.09 7 ALA C O 1
ATOM 1505 N N . ILE C 1 20 ? 23.229 1.059 -1.414 1.00 16.89 8 ILE C N 1
ATOM 1506 C CA . ILE C 1 20 ? 23.007 0.276 -0.178 1.00 16.86 8 ILE C CA 1
ATOM 1507 C C . ILE C 1 20 ? 24.124 -0.767 -0.117 1.00 16.33 8 ILE C C 1
ATOM 1508 O O . ILE C 1 20 ? 24.248 -1.628 -1.017 1.00 19.26 8 ILE C O 1
ATOM 1513 N N . ASP C 1 21 ? 24.925 -0.686 0.938 1.00 16.75 9 ASP C N 1
ATOM 1514 C CA . ASP C 1 21 ? 26.003 -1.636 1.240 1.00 16.61 9 ASP C CA 1
ATOM 1515 C C . ASP C 1 21 ? 25.549 -2.660 2.310 1.00 17.24 9 ASP C C 1
ATOM 1516 O O . ASP C 1 21 ? 25.513 -2.363 3.508 1.00 19.35 9 ASP C O 1
AT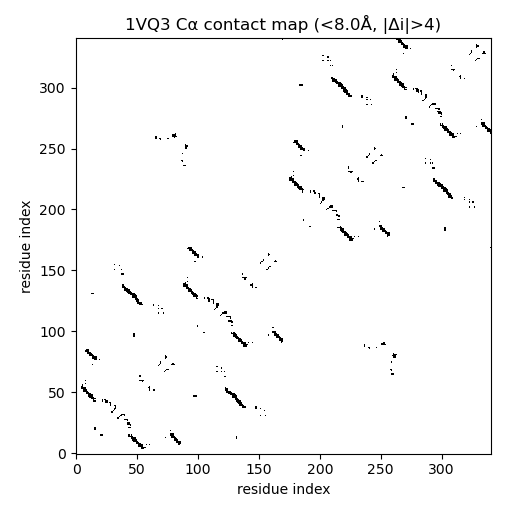OM 1521 N N . VAL C 1 22 ? 25.243 -3.863 1.841 1.00 17.97 10 VAL C N 1
ATOM 1522 C CA . VAL C 1 22 ? 24.662 -4.918 2.641 1.00 20.35 10 VAL C CA 1
ATOM 1523 C C . VAL C 1 22 ? 25.780 -5.892 2.935 1.00 21.90 10 VAL C C 1
ATOM 1524 O O . VAL C 1 22 ? 26.405 -6.447 2.014 1.00 20.77 10 VAL C O 1
ATOM 1528 N N . GLN C 1 23 ? 26.049 -6.094 4.213 1.00 17.95 11 GLN C N 1
ATOM 1529 C CA . GLN C 1 23 ? 27.173 -6.905 4.625 1.00 17.94 11 GLN C CA 1
ATOM 1530 C C . GLN C 1 23 ? 26.684 -7.918 5.627 1.00 22.11 11 GLN C C 1
ATOM 1531 O O . GLN C 1 23 ? 25.817 -7.630 6.399 1.00 19.24 11 GLN C O 1
ATOM 1537 N N . TYR C 1 24 ? 27.294 -9.085 5.627 1.00 21.59 12 TYR C N 1
ATOM 1538 C CA . TYR C 1 24 ? 27.034 -10.051 6.668 1.00 22.82 12 TYR C CA 1
ATOM 1539 C C . TYR C 1 24 ? 27.515 -9.513 8.016 1.00 23.27 12 TYR C C 1
ATOM 1540 O O . TYR C 1 24 ? 28.582 -8.824 8.129 1.00 21.24 12 TYR C O 1
ATOM 1549 N N . ARG C 1 25 ? 26.729 -9.783 9.050 1.00 21.95 13 ARG C N 1
ATOM 1550 C CA . ARG C 1 25 ? 27.139 -9.380 10.367 1.00 25.23 13 ARG C CA 1
ATOM 1551 C C . ARG C 1 25 ? 28.419 -10.147 10.742 1.00 23.66 13 ARG C C 1
ATOM 1552 O O . ARG C 1 25 ? 28.726 -11.200 10.189 1.00 24.13 13 ARG C O 1
ATOM 1560 N N . SER C 1 26 ? 29.143 -9.622 11.715 1.00 25.54 14 SER C N 1
ATOM 1561 C CA . SER C 1 26 ? 30.473 -10.115 12.026 1.00 29.72 14 SER C CA 1
ATOM 1562 C C . SER C 1 26 ? 30.440 -11.556 12.585 1.00 31.62 14 SER C C 1
ATOM 1563 O O . SER C 1 26 ? 31.409 -12.304 12.474 1.00 28.66 14 SER C O 1
ATOM 1566 N N . ASN C 1 27 ? 29.312 -11.950 13.159 1.00 28.45 15 ASN C N 1
ATOM 1567 C CA . ASN C 1 27 ? 29.221 -13.322 13.696 1.00 32.91 15 ASN C CA 1
ATOM 1568 C C . 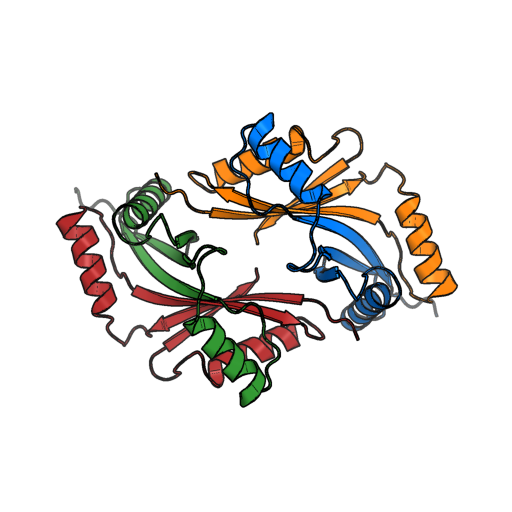ASN C 1 27 ? 28.767 -14.341 12.645 1.00 32.08 15 ASN C C 1
ATOM 1569 O O . ASN C 1 27 ? 28.535 -15.527 12.981 1.00 30.06 15 ASN C O 1
ATOM 1574 N N . VAL C 1 28 ? 28.619 -13.880 11.390 1.00 28.74 16 VAL C N 1
ATOM 1575 C CA . VAL C 1 28 ? 28.320 -14.770 10.240 1.00 30.13 16 VAL C CA 1
ATOM 1576 C C . VAL C 1 28 ? 29.603 -15.064 9.459 1.00 31.20 16 VAL C C 1
ATOM 1577 O O . VAL C 1 28 ? 30.292 -14.155 9.011 1.00 30.77 16 VAL C O 1
ATOM 1581 N N . ARG C 1 29 ? 29.924 -16.324 9.249 1.00 32.58 17 ARG C N 1
ATOM 1582 C CA . ARG C 1 29 ? 31.109 -16.674 8.462 1.00 34.88 17 ARG C CA 1
ATOM 1583 C C . ARG C 1 29 ? 30.943 -16.280 6.991 1.00 31.63 17 ARG C C 1
ATOM 1584 O O . ARG C 1 29 ? 29.841 -16.297 6.463 1.00 31.33 17 ARG C O 1
ATOM 1592 N N . ASP C 1 30 ? 32.038 -15.926 6.335 1.00 32.25 18 ASP C N 1
ATOM 1593 C CA . ASP C 1 30 ? 32.002 -15.552 4.919 1.00 32.97 18 ASP C CA 1
ATOM 1594 C C . ASP C 1 30 ? 33.060 -16.360 4.143 1.00 31.26 18 ASP C C 1
ATOM 1595 O O . ASP C 1 30 ? 34.122 -15.845 3.840 1.00 32.38 18 ASP C O 1
ATOM 1600 N N . PRO C 1 31 ? 32.784 -17.626 3.819 1.00 32.35 19 PRO C N 1
ATOM 1601 C CA . PRO C 1 31 ? 33.819 -18.453 3.185 1.00 30.53 19 PRO C CA 1
ATOM 1602 C C . PRO C 1 31 ? 34.219 -17.948 1.785 1.00 30.45 19 PRO C C 1
ATOM 1603 O O . PRO C 1 31 ? 35.349 -18.138 1.380 1.00 30.80 19 PRO C O 1
ATOM 1607 N N . ARG C 1 32 ? 33.284 -17.344 1.057 1.00 30.01 20 ARG C N 1
ATOM 1608 C CA . ARG C 1 32 ? 33.614 -16.734 -0.238 1.00 29.22 20 ARG C CA 1
ATOM 1609 C C . ARG C 1 32 ? 34.689 -15.636 -0.102 1.00 26.65 20 ARG C C 1
ATOM 1610 O O . ARG C 1 32 ? 35.676 -15.641 -0.814 1.00 29.99 20 ARG C O 1
ATOM 1614 N N . GLY C 1 33 ? 34.497 -14.705 0.832 1.00 24.66 21 GLY C N 1
ATOM 1615 C CA . GLY C 1 33 ? 35.525 -13.700 1.165 1.00 24.72 21 GLY C CA 1
ATOM 1616 C C . GLY C 1 33 ? 36.872 -14.256 1.550 1.00 25.58 21 GLY C C 1
ATOM 1617 O O . GLY C 1 33 ? 37.911 -13.761 1.119 1.00 25.49 21 GLY C O 1
ATOM 1618 N N . GLU C 1 34 ? 36.859 -15.303 2.373 1.00 26.19 22 GLU C N 1
ATOM 1619 C CA . GLU C 1 34 ? 38.075 -15.974 2.761 1.00 27.09 22 GLU C CA 1
ATOM 1620 C C . GLU C 1 34 ? 38.795 -16.521 1.549 1.00 23.51 22 GLU C C 1
ATOM 1621 O O . GLU C 1 34 ? 39.992 -16.365 1.432 1.00 28.46 22 GLU C O 1
ATOM 1627 N N . THR C 1 35 ? 38.067 -17.153 0.635 1.00 27.28 23 THR C N 1
ATOM 1628 C CA . THR C 1 35 ? 38.697 -17.655 -0.581 1.00 27.97 23 THR C CA 1
ATOM 1629 C C . THR C 1 35 ? 39.345 -16.521 -1.349 1.00 27.14 23 THR C C 1
ATOM 1630 O O . THR C 1 35 ? 40.500 -16.652 -1.769 1.00 26.65 23 THR C O 1
ATOM 1634 N N . ILE C 1 36 ? 38.594 -15.429 -1.546 1.00 26.42 24 ILE C N 1
ATOM 1635 C CA . ILE C 1 36 ? 39.109 -14.271 -2.283 1.00 25.60 24 ILE C CA 1
ATOM 1636 C C . ILE C 1 36 ? 40.335 -13.689 -1.605 1.00 23.61 24 ILE C C 1
ATOM 1637 O O . ILE C 1 36 ? 41.376 -13.475 -2.269 1.00 29.32 24 ILE C O 1
ATOM 1642 N N . GLU C 1 37 ? 40.264 -13.471 -0.294 1.00 25.04 25 GLU C N 1
ATOM 1643 C CA . GLU C 1 37 ? 41.423 -12.975 0.450 1.00 24.24 25 GLU C CA 1
ATOM 1644 C C . GLU C 1 37 ? 42.691 -13.853 0.206 1.00 26.16 25 GLU C C 1
ATOM 1645 O O . GLU C 1 37 ? 43.802 -13.363 0.002 1.00 24.91 25 GLU C O 1
ATOM 1651 N N . ARG C 1 38 ? 42.497 -15.161 0.222 1.00 28.67 26 ARG C N 1
ATOM 1652 C CA . ARG C 1 38 ? 43.603 -16.098 0.121 1.00 29.11 26 ARG C CA 1
ATOM 1653 C C . ARG C 1 38 ? 44.243 -16.056 -1.278 1.00 28.97 26 ARG C C 1
ATOM 1654 O O . ARG C 1 38 ? 45.465 -16.103 -1.402 1.00 27.94 26 ARG C O 1
ATOM 1662 N N . VAL C 1 39 ? 43.417 -15.901 -2.316 1.00 29.68 27 VAL C N 1
ATOM 1663 C CA . VAL C 1 39 ? 43.922 -15.676 -3.679 1.00 28.26 27 VAL C CA 1
ATOM 1664 C C . VAL C 1 39 ? 44.720 -14.379 -3.759 1.00 28.33 27 VAL C C 1
ATOM 1665 O O . VAL C 1 39 ? 45.841 -14.341 -4.303 1.00 26.44 27 VAL C O 1
ATOM 1669 N N . LEU C 1 40 ? 44.172 -13.298 -3.209 1.00 25.77 28 LEU C N 1
ATOM 1670 C CA . LEU C 1 40 ? 44.907 -12.049 -3.274 1.00 25.18 28 LEU C CA 1
ATOM 1671 C C . LEU C 1 40 ? 46.257 -12.155 -2.582 1.00 24.69 28 LEU C C 1
ATOM 1672 O O . LEU C 1 40 ? 47.279 -11.752 -3.115 1.00 24.68 28 LEU C O 1
ATOM 1677 N N . ARG C 1 41 ? 46.260 -12.730 -1.400 1.00 28.55 29 ARG C N 1
ATOM 1678 C CA . ARG C 1 41 ? 47.472 -12.784 -0.598 1.00 28.89 29 ARG C CA 1
ATOM 1679 C C . ARG C 1 41 ? 48.471 -13.771 -1.164 1.00 28.14 29 ARG C C 1
ATOM 1680 O O . ARG C 1 41 ? 49.598 -13.392 -1.500 1.00 28.82 29 ARG C O 1
ATOM 1688 N N . GLU C 1 42 ? 48.026 -15.004 -1.330 1.00 28.79 30 GLU C N 1
ATOM 1689 C CA . GLU C 1 42 ? 48.897 -16.121 -1.672 1.00 33.13 30 GLU C CA 1
ATOM 1690 C C . GLU C 1 42 ? 49.166 -16.323 -3.159 1.00 33.94 30 GLU C C 1
ATOM 1691 O O . GLU C 1 42 ? 50.183 -16.889 -3.502 1.00 35.93 30 GLU C O 1
ATOM 1697 N N . GLU C 1 43 ? 48.247 -15.913 -4.042 1.00 34.20 31 GLU C N 1
ATOM 1698 C CA . GLU C 1 43 ? 48.443 -16.031 -5.480 1.00 32.53 31 GLU C CA 1
ATOM 1699 C C . GLU C 1 43 ? 48.791 -14.711 -6.137 1.00 32.81 31 GLU C C 1
ATOM 1700 O O . GLU C 1 43 ? 49.547 -14.667 -7.095 1.00 32.98 31 GLU C O 1
ATOM 1706 N N . LYS C 1 44 ? 48.241 -13.619 -5.631 1.00 31.47 32 LYS C N 1
ATOM 1707 C CA . LYS C 1 44 ? 48.535 -12.312 -6.187 1.00 29.99 32 LYS C CA 1
ATOM 1708 C C . LYS C 1 44 ? 49.602 -11.521 -5.407 1.00 32.39 32 LYS C C 1
ATOM 1709 O O . LYS C 1 44 ? 50.049 -10.480 -5.876 1.00 32.38 32 LYS C O 1
ATOM 1715 N N . GLY C 1 45 ? 49.986 -11.974 -4.209 1.00 33.29 33 GLY C N 1
ATOM 1716 C CA . GLY C 1 45 ? 50.981 -11.246 -3.428 1.00 30.97 33 GLY C CA 1
ATOM 1717 C C . GLY C 1 45 ? 50.520 -9.885 -2.927 1.00 31.58 33 GLY C C 1
ATOM 1718 O O . GLY C 1 45 ? 51.321 -8.983 -2.778 1.00 32.58 33 GLY C O 1
ATOM 1719 N N . LEU C 1 46 ? 49.224 -9.717 -2.696 1.00 29.40 34 LEU C N 1
ATOM 1720 C CA . LEU C 1 46 ? 48.710 -8.460 -2.182 1.00 28.02 34 LEU C CA 1
ATOM 1721 C C . LEU C 1 46 ? 48.365 -8.678 -0.737 1.00 28.93 34 LEU C C 1
ATOM 1722 O O . LEU C 1 46 ? 47.557 -9.534 -0.436 1.00 30.71 34 LEU C O 1
ATOM 1727 N N . PRO C 1 47 ? 48.948 -7.880 0.144 1.00 29.08 35 PRO C N 1
ATOM 1728 C CA . PRO C 1 47 ? 48.784 -8.036 1.576 1.00 30.68 35 PRO C CA 1
ATOM 1729 C C . PRO C 1 47 ? 47.452 -7.437 2.087 1.00 28.78 35 PRO C C 1
ATOM 1730 O O . PRO C 1 47 ? 47.417 -6.669 3.029 1.00 34.41 35 PRO C O 1
ATOM 1734 N N . VAL C 1 48 ? 46.358 -7.809 1.465 1.00 28.18 36 VAL C N 1
ATOM 1735 C CA . VAL C 1 48 ? 45.051 -7.384 1.944 1.00 26.84 36 VAL C CA 1
ATOM 1736 C C . VAL C 1 48 ? 44.655 -8.249 3.130 1.00 29.03 36 VAL C C 1
ATOM 1737 O O . VAL C 1 48 ? 45.193 -9.334 3.329 1.00 27.50 36 VAL C O 1
ATOM 1741 N N . LYS C 1 49 ? 43.719 -7.774 3.919 1.00 27.58 37 LYS C N 1
ATOM 1742 C CA . LYS C 1 49 ? 43.201 -8.555 5.023 1.00 27.24 37 LYS C CA 1
ATOM 1743 C C . LYS C 1 49 ? 41.812 -8.088 5.383 1.00 25.41 37 LYS C C 1
ATOM 1744 O O . LYS C 1 49 ? 41.317 -7.075 4.845 1.00 23.47 37 LYS C O 1
ATOM 1750 N N . LYS C 1 50 ? 41.168 -8.867 6.258 1.00 24.19 38 LYS C N 1
ATOM 1751 C CA . LYS C 1 50 ? 39.824 -8.604 6.735 1.00 25.27 38 LYS C CA 1
ATOM 1752 C C . LYS C 1 50 ? 38.883 -8.421 5.583 1.00 23.54 38 LYS C C 1
ATOM 1753 O O . LYS C 1 50 ? 38.043 -7.551 5.602 1.00 27.78 38 LYS C O 1
ATOM 1759 N N . LEU C 1 51 ? 39.043 -9.223 4.557 1.00 24.16 39 LEU C N 1
ATOM 1760 C CA . LEU C 1 51 ? 38.207 -9.058 3.362 1.00 24.07 39 LEU C CA 1
ATOM 1761 C C . LEU C 1 51 ? 36.804 -9.557 3.660 1.00 26.10 39 LEU C C 1
ATOM 1762 O O . LEU C 1 51 ? 36.664 -10.634 4.173 1.00 25.60 39 LEU C O 1
ATOM 1767 N N . ARG C 1 52 ? 35.770 -8.765 3.356 1.00 22.27 40 ARG C N 1
ATOM 1768 C CA . ARG C 1 52 ? 34.402 -9.239 3.444 1.00 20.18 40 ARG C CA 1
ATOM 1769 C C . ARG C 1 52 ? 33.669 -8.888 2.166 1.00 22.38 40 ARG C C 1
ATOM 1770 O O . ARG C 1 52 ? 33.831 -7.786 1.641 1.00 23.22 40 ARG C O 1
ATOM 1778 N N . LEU C 1 53 ? 32.942 -9.869 1.649 1.00 24.00 41 LEU C N 1
ATOM 1779 C CA . LEU C 1 53 ? 32.175 -9.769 0.436 1.00 24.41 41 LEU C CA 1
ATOM 1780 C C . LEU C 1 53 ? 30.686 -9.624 0.798 1.00 24.16 41 LEU C C 1
ATOM 1781 O O . LEU C 1 53 ? 30.081 -10.479 1.428 1.00 20.88 41 LEU C O 1
ATOM 1786 N N . GLY C 1 54 ? 30.134 -8.475 0.444 1.00 22.99 42 GLY C N 1
ATOM 1787 C CA . GLY C 1 54 ? 28.720 -8.202 0.555 1.00 21.21 42 GLY C CA 1
ATOM 1788 C C . GLY C 1 54 ? 28.175 -7.770 -0.795 1.00 21.31 42 GLY C C 1
ATOM 1789 O O . GLY C 1 54 ? 28.783 -8.031 -1.867 1.00 22.96 42 GLY C O 1
ATOM 1790 N N . LYS C 1 55 ? 27.021 -7.119 -0.712 1.00 23.03 43 LYS C N 1
ATOM 1791 C CA . LYS C 1 55 ? 26.250 -6.677 -1.850 1.00 23.42 43 LYS C CA 1
ATOM 1792 C C . LYS C 1 55 ? 26.135 -5.168 -1.861 1.00 21.92 43 LYS C C 1
ATOM 1793 O O . LYS C 1 55 ? 26.063 -4.510 -0.831 1.00 23.83 43 LYS C O 1
ATOM 1799 N N . SER C 1 56 ? 26.193 -4.629 -3.060 1.00 20.85 44 SER C N 1
ATOM 1800 C CA . SER C 1 56 ? 26.047 -3.215 -3.270 1.00 20.60 44 SER C CA 1
ATOM 1801 C C . SER C 1 56 ? 24.901 -3.046 -4.260 1.00 20.32 44 SER C C 1
ATOM 1802 O O . SER C 1 56 ? 24.989 -3.417 -5.443 1.00 20.25 44 SER C O 1
ATOM 1805 N N . ILE C 1 57 ? 23.802 -2.524 -3.739 1.00 19.11 45 ILE C N 1
ATOM 1806 C CA . ILE C 1 57 ? 22.610 -2.343 -4.496 1.00 20.74 45 ILE C CA 1
ATOM 1807 C C . ILE C 1 57 ? 22.551 -0.863 -4.769 1.00 19.30 45 ILE C C 1
ATOM 1808 O O . ILE C 1 57 ? 22.548 -0.048 -3.839 1.00 20.21 45 ILE C O 1
ATOM 1813 N N . HIS C 1 58 ? 22.544 -0.513 -6.049 1.00 18.82 46 HIS C N 1
ATOM 1814 C CA . HIS C 1 58 ? 22.232 0.876 -6.460 1.00 16.23 46 HIS C CA 1
ATOM 1815 C C . HIS C 1 58 ? 20.767 0.988 -6.904 1.00 20.49 46 HIS C C 1
ATOM 1816 O O . HIS C 1 58 ? 20.225 0.068 -7.539 1.00 18.15 46 HIS C O 1
ATOM 1823 N N . LEU C 1 59 ? 20.103 2.095 -6.557 1.00 19.34 47 LEU C N 1
ATOM 1824 C CA . LEU C 1 59 ? 18.726 2.270 -6.979 1.00 18.48 47 LEU C CA 1
ATO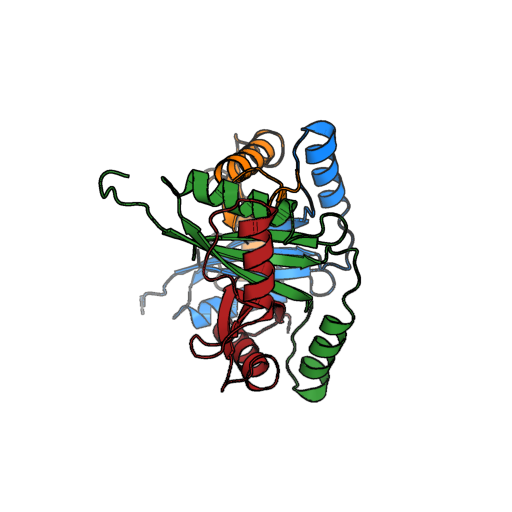M 1825 C C . LEU C 1 59 ? 18.356 3.702 -6.963 1.00 20.46 47 LEU C C 1
ATOM 1826 O O . LEU C 1 59 ? 19.042 4.520 -6.361 1.00 20.94 47 LEU C O 1
ATOM 1831 N N . GLU C 1 60 ? 17.259 4.004 -7.648 1.00 21.32 48 GLU C N 1
ATOM 1832 C CA . GLU C 1 60 ? 16.749 5.358 -7.724 1.00 22.08 48 GLU C CA 1
ATOM 1833 C C . GLU C 1 60 ? 15.352 5.322 -7.186 1.00 22.90 48 GLU C C 1
ATOM 1834 O O . GLU C 1 60 ? 14.615 4.351 -7.396 1.00 23.38 48 GLU C O 1
ATOM 1840 N N . VAL C 1 61 ? 14.957 6.410 -6.552 1.00 21.95 49 VAL C N 1
ATOM 1841 C CA . VAL C 1 61 ? 13.650 6.509 -5.925 1.00 21.49 49 VAL C CA 1
ATOM 1842 C C . VAL C 1 61 ? 12.986 7.821 -6.388 1.00 22.61 49 VAL C C 1
ATOM 1843 O O . VAL C 1 61 ? 13.616 8.881 -6.286 1.00 18.46 49 VAL C O 1
ATOM 1847 N N . GLU C 1 62 ? 11.745 7.732 -6.872 1.00 22.00 50 GLU C N 1
ATOM 1848 C CA . GLU C 1 62 ? 10.942 8.891 -7.282 1.00 25.23 50 GLU C CA 1
ATOM 1849 C C . GLU C 1 62 ? 10.157 9.349 -6.098 1.00 24.47 50 GLU C C 1
ATOM 1850 O O . GLU C 1 62 ? 9.408 8.576 -5.549 1.00 28.10 50 GLU C O 1
ATOM 1852 N N . ALA C 1 63 ? 10.353 10.595 -5.667 1.00 26.77 51 ALA C N 1
ATOM 1853 C CA . ALA C 1 63 ? 9.647 11.096 -4.508 1.00 25.68 51 ALA C CA 1
ATOM 1854 C C . ALA C 1 63 ? 9.651 12.611 -4.439 1.00 25.05 51 ALA C C 1
ATOM 1855 O O . ALA C 1 63 ? 10.492 13.291 -5.035 1.00 24.46 51 ALA C O 1
ATOM 1857 N N . GLU C 1 64 ? 8.733 13.137 -3.642 1.00 26.54 52 GLU C N 1
ATOM 1858 C CA . GLU C 1 64 ? 8.604 14.601 -3.481 1.00 28.22 52 GLU C CA 1
ATOM 1859 C C . GLU C 1 64 ? 9.852 15.252 -2.928 1.00 27.77 52 GLU C C 1
ATOM 1860 O O . GLU C 1 64 ? 10.204 16.364 -3.296 1.00 30.87 52 GLU C O 1
ATOM 1864 N N . ASN C 1 65 ? 10.551 14.551 -2.036 1.00 28.10 53 ASN C N 1
ATOM 1865 C CA . ASN C 1 65 ? 11.744 15.088 -1.420 1.00 27.04 53 ASN C CA 1
ATOM 1866 C C . ASN C 1 65 ? 12.691 13.941 -1.021 1.00 25.33 53 ASN C C 1
ATOM 1867 O O . ASN C 1 65 ? 12.295 12.800 -1.007 1.00 23.00 53 ASN C O 1
ATOM 1872 N N . LYS C 1 66 ? 13.944 14.268 -0.734 1.00 26.64 54 LYS C N 1
ATOM 1873 C CA . LYS C 1 66 ? 14.959 13.281 -0.429 1.00 27.11 54 LYS C CA 1
ATOM 1874 C C . LYS C 1 66 ? 14.658 12.464 0.835 1.00 28.86 54 LYS C C 1
ATOM 1875 O O . LYS C 1 66 ? 15.061 11.304 0.967 1.00 26.53 54 LYS C O 1
ATOM 1878 N N . GLU C 1 67 ? 13.962 13.084 1.770 1.00 27.09 55 GLU C N 1
ATOM 1879 C CA . GLU C 1 67 ? 13.692 12.458 3.061 1.00 28.62 55 GLU C CA 1
ATOM 1880 C C . GLU C 1 67 ? 12.705 11.347 2.886 1.00 27.56 55 GLU C C 1
ATOM 1881 O O . GLU C 1 67 ? 12.883 10.244 3.408 1.00 29.23 55 GLU C O 1
ATOM 1887 N N . LYS C 1 68 ? 11.675 11.597 2.085 1.00 26.73 56 LYS C N 1
ATOM 1888 C CA . LYS C 1 68 ? 10.720 10.567 1.756 1.00 25.81 56 LYS C CA 1
ATOM 1889 C C . LYS C 1 68 ? 11.392 9.467 0.921 1.00 24.57 56 LYS C C 1
ATOM 1890 O O . LYS C 1 68 ? 11.079 8.289 1.057 1.00 23.56 56 LYS C O 1
ATOM 1894 N N . ALA C 1 69 ? 12.304 9.853 0.041 1.00 21.97 57 ALA C N 1
ATOM 1895 C CA . ALA C 1 69 ? 13.012 8.850 -0.781 1.00 21.32 57 ALA C CA 1
ATOM 1896 C C . ALA C 1 69 ? 13.850 7.901 0.127 1.00 19.57 57 ALA C C 1
ATOM 1897 O O . ALA C 1 69 ? 13.951 6.697 -0.102 1.00 21.58 57 ALA C O 1
ATOM 1899 N N . TYR C 1 70 ? 14.457 8.475 1.143 1.00 20.72 58 TYR C N 1
ATOM 1900 C CA . TYR C 1 70 ? 15.242 7.733 2.115 1.00 21.90 58 TYR C CA 1
ATOM 1901 C C . TYR C 1 70 ? 14.403 6.784 2.915 1.00 21.22 58 TYR C C 1
ATOM 1902 O O . TYR C 1 70 ? 14.828 5.669 3.209 1.00 26.53 58 TYR C O 1
ATOM 1911 N N . GLU C 1 71 ? 13.185 7.189 3.252 1.00 25.03 59 GLU C N 1
ATOM 1912 C CA . GLU C 1 71 ? 12.249 6.283 3.925 1.00 24.88 59 GLU C CA 1
ATOM 1913 C C . GLU C 1 71 ? 11.884 5.104 3.034 1.00 22.90 59 GLU C C 1
ATOM 1914 O O . GLU C 1 71 ? 11.775 3.976 3.493 1.00 22.16 59 GLU C O 1
ATOM 1920 N N . ILE C 1 72 ? 11.718 5.345 1.735 1.00 20.88 60 ILE C N 1
ATOM 1921 C CA . ILE C 1 72 ? 11.391 4.282 0.815 1.00 21.52 60 ILE C CA 1
ATOM 1922 C C . ILE C 1 72 ? 12.536 3.281 0.696 1.00 21.16 60 ILE C C 1
ATOM 1923 O O . ILE C 1 72 ? 12.318 2.053 0.630 1.00 21.12 60 ILE C O 1
ATOM 1928 N N . VAL C 1 73 ? 13.759 3.796 0.681 1.00 19.14 61 VAL C N 1
ATOM 1929 C CA . VAL C 1 73 ? 14.939 2.941 0.618 1.00 21.21 61 VAL C CA 1
ATOM 1930 C C . VAL C 1 73 ? 14.996 2.013 1.825 1.00 19.57 61 VAL C C 1
ATOM 1931 O O . VAL C 1 73 ? 15.218 0.851 1.671 1.00 18.81 61 VAL C O 1
ATOM 1935 N N . LYS C 1 74 ? 14.828 2.561 3.013 1.00 20.43 62 LYS C N 1
ATOM 1936 C CA . LYS C 1 74 ? 14.759 1.754 4.202 1.00 20.27 62 LYS C CA 1
ATOM 1937 C C . LYS C 1 74 ? 13.610 0.724 4.129 1.00 19.95 62 LYS C C 1
ATOM 1938 O O . LYS C 1 74 ? 13.783 -0.406 4.496 1.00 20.74 62 LYS C O 1
ATOM 1944 N N . LYS C 1 75 ? 12.443 1.104 3.638 1.00 20.96 63 LYS C N 1
ATOM 1945 C CA . LYS C 1 75 ? 11.364 0.121 3.462 1.00 23.12 63 LYS C CA 1
ATOM 1946 C C . LYS C 1 75 ? 11.758 -1.022 2.526 1.00 22.80 63 LYS C C 1
ATOM 1947 O O . LYS C 1 75 ? 11.442 -2.213 2.778 1.00 23.14 63 LYS C O 1
ATOM 1950 N N . ALA C 1 76 ? 12.442 -0.679 1.427 1.00 20.54 64 ALA C N 1
ATOM 1951 C CA . ALA C 1 76 ? 12.943 -1.709 0.479 1.00 18.88 64 ALA C CA 1
ATOM 1952 C C . ALA C 1 76 ? 13.866 -2.697 1.167 1.00 18.12 64 ALA C C 1
ATOM 1953 O O 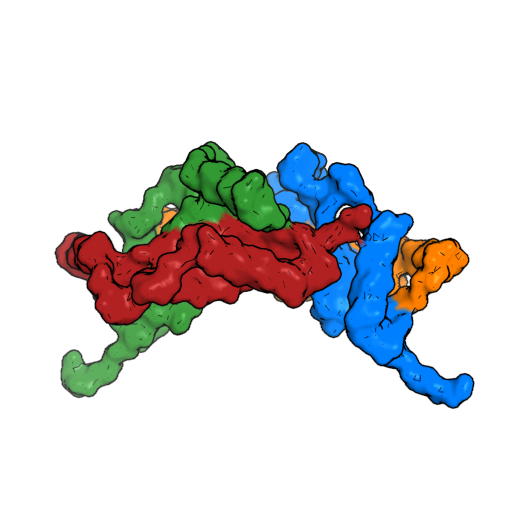. ALA C 1 76 ? 13.790 -3.882 0.937 1.00 19.34 64 ALA C O 1
ATOM 1955 N N . CYS C 1 77 ? 14.744 -2.197 2.018 1.00 19.40 65 CYS C N 1
ATOM 1956 C CA . CYS C 1 77 ? 15.679 -3.064 2.732 1.00 19.48 65 CYS C CA 1
ATOM 1957 C C . CYS C 1 77 ? 14.947 -3.973 3.706 1.00 19.73 65 CYS C C 1
ATOM 1958 O O . CYS C 1 77 ? 15.246 -5.142 3.797 1.00 22.79 65 CYS C O 1
ATOM 1961 N N . GLU C 1 78 ? 14.050 -3.401 4.491 1.00 22.94 66 GLU C N 1
ATOM 1962 C CA . GLU C 1 78 ? 13.265 -4.164 5.465 1.00 24.75 66 GLU C CA 1
ATOM 1963 C C . GLU C 1 78 ? 12.407 -5.231 4.789 1.00 25.22 66 GLU C C 1
ATOM 1964 O O . GLU C 1 78 ? 12.350 -6.362 5.264 1.00 28.95 66 GLU C O 1
ATOM 1970 N N . GLU C 1 79 ? 11.785 -4.874 3.663 1.00 23.68 67 GLU C N 1
ATOM 1971 C CA . GLU C 1 79 ? 10.783 -5.745 3.046 1.00 26.59 67 GLU C CA 1
ATOM 1972 C C . GLU C 1 79 ? 11.395 -6.795 2.185 1.00 26.52 67 GLU C C 1
ATOM 1973 O O . GLU C 1 79 ? 10.760 -7.798 1.878 1.00 28.52 67 GLU C O 1
ATOM 1979 N N . LEU C 1 80 ? 12.622 -6.563 1.732 1.00 23.96 68 LEU C N 1
ATOM 1980 C CA . LEU C 1 80 ? 13.204 -7.453 0.794 1.00 22.69 68 LEU C CA 1
ATOM 1981 C C . LEU C 1 80 ? 14.726 -7.464 0.740 1.00 21.62 68 LEU C C 1
ATOM 1982 O O . LEU C 1 80 ? 15.302 -8.509 0.720 1.00 25.89 68 LEU C O 1
ATOM 1987 N N . LEU C 1 81 ? 15.372 -6.317 0.655 1.00 22.51 69 LEU C N 1
ATOM 1988 C CA . LEU C 1 81 ? 16.788 -6.321 0.234 1.00 21.56 69 LEU C CA 1
ATOM 1989 C C . LEU C 1 81 ? 17.758 -6.872 1.298 1.00 22.61 69 LEU C C 1
ATOM 1990 O O . LEU C 1 81 ? 18.776 -7.469 0.959 1.00 23.28 69 LEU C O 1
ATOM 1995 N N . VAL C 1 82 ? 17.420 -6.700 2.570 1.00 23.26 70 VAL C N 1
ATOM 1996 C CA . VAL C 1 82 ? 18.298 -7.092 3.673 1.00 22.61 70 VAL C CA 1
ATOM 1997 C C . VAL C 1 82 ? 17.629 -8.149 4.572 1.00 23.84 70 VAL C C 1
ATOM 1998 O O . VAL C 1 82 ? 16.487 -7.981 5.016 1.00 25.34 70 VAL C O 1
ATOM 2002 N N . ASN C 1 83 ? 18.368 -9.218 4.827 1.00 24.85 71 ASN C N 1
ATOM 2003 C CA . ASN C 1 83 ? 17.944 -10.228 5.781 1.00 27.05 71 ASN C CA 1
ATOM 2004 C C . ASN C 1 83 ? 18.375 -9.734 7.141 1.00 27.06 71 ASN C C 1
ATOM 2005 O O . ASN C 1 83 ? 19.558 -9.732 7.425 1.00 30.39 71 ASN C O 1
ATOM 2010 N N . PRO C 1 84 ? 17.440 -9.383 8.011 1.00 28.95 72 PRO C N 1
ATOM 2011 C CA . PRO C 1 84 ? 17.779 -8.724 9.271 1.00 30.90 72 PRO C CA 1
ATOM 2012 C C . PRO C 1 84 ? 18.533 -9.610 10.282 1.00 30.37 72 PRO C C 1
ATOM 2013 O O . PRO C 1 84 ? 19.178 -9.099 11.199 1.00 32.16 72 PRO C O 1
ATOM 2017 N N . VAL C 1 85 ? 18.442 -10.915 10.098 1.00 27.61 73 VAL C N 1
ATOM 2018 C CA . VAL C 1 85 ? 19.115 -11.863 10.971 1.00 27.11 73 VAL C CA 1
ATOM 2019 C C . VAL C 1 85 ? 20.607 -11.936 10.680 1.00 25.90 73 VAL C C 1
ATOM 2020 O O . VAL C 1 85 ? 21.427 -11.900 11.615 1.00 26.23 73 VAL C O 1
ATOM 2024 N N . VAL C 1 86 ? 20.976 -11.987 9.398 1.00 24.02 74 VAL C N 1
ATOM 2025 C CA . VAL C 1 86 ? 22.373 -12.195 9.025 1.00 23.36 74 VAL C CA 1
ATOM 2026 C C . VAL C 1 86 ? 23.094 -11.030 8.388 1.00 23.90 74 VAL C C 1
ATOM 2027 O O . VAL C 1 86 ? 24.312 -11.124 8.211 1.00 21.42 74 VAL C O 1
ATOM 2031 N N . GLU C 1 87 ? 22.362 -9.939 8.102 1.00 22.49 75 GLU C N 1
ATOM 2032 C CA . GLU C 1 87 ? 22.933 -8.794 7.376 1.00 22.86 75 GLU C CA 1
ATOM 2033 C C . GLU C 1 87 ? 22.650 -7.526 8.119 1.00 23.69 75 GLU C C 1
ATOM 2034 O O . GLU C 1 87 ? 21.693 -7.436 8.917 1.00 24.52 75 GLU C O 1
ATOM 2040 N N . GLU C 1 88 ? 23.526 -6.561 7.848 1.00 20.56 76 GLU C N 1
ATOM 2041 C CA . GLU C 1 88 ? 23.382 -5.195 8.277 1.00 21.80 76 GLU C CA 1
ATOM 2042 C C . GLU C 1 88 ? 23.606 -4.354 7.022 1.00 21.10 76 GLU C C 1
ATOM 2043 O O . GLU C 1 88 ? 24.098 -4.857 5.999 1.00 18.10 76 GLU C O 1
ATOM 2049 N N . TYR C 1 89 ? 23.273 -3.079 7.087 1.00 21.31 77 TYR C N 1
ATOM 2050 C CA . TYR C 1 89 ? 23.333 -2.260 5.877 1.00 20.05 77 TYR C CA 1
ATOM 2051 C C . TYR C 1 89 ? 23.560 -0.800 6.129 1.00 21.74 77 TYR C C 1
ATOM 2052 O O . TYR C 1 89 ? 23.159 -0.269 7.174 1.00 18.15 77 TYR C O 1
ATOM 2061 N N . GLU C 1 90 ? 24.170 -0.161 5.116 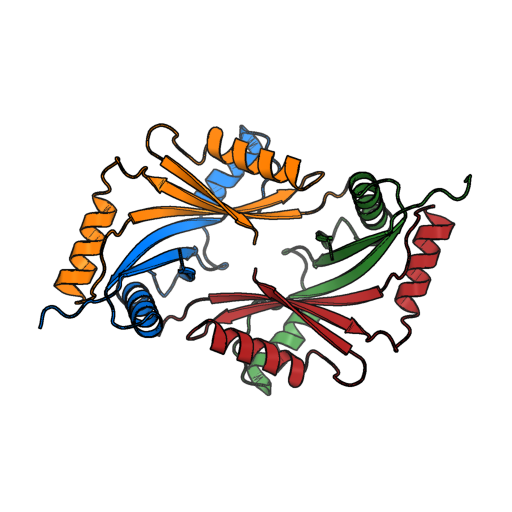1.00 20.44 78 GLU C N 1
ATOM 2062 C CA . GLU C 1 90 ? 24.436 1.243 5.130 1.00 18.66 78 GLU C CA 1
ATOM 2063 C C . GLU C 1 90 ? 23.932 1.824 3.840 1.00 17.88 78 GLU C C 1
ATOM 2064 O O . GLU C 1 90 ? 24.122 1.218 2.791 1.00 20.10 78 GLU C O 1
ATOM 2070 N N . VAL C 1 91 ? 23.273 2.970 3.944 1.00 20.19 79 VAL C N 1
ATOM 2071 C CA . VAL C 1 91 ? 22.747 3.716 2.813 1.00 19.00 79 VAL C CA 1
ATOM 2072 C C . VAL C 1 91 ? 23.545 5.017 2.624 1.00 21.49 79 VAL C C 1
ATOM 2073 O O . VAL C 1 91 ? 23.775 5.734 3.559 1.00 23.26 79 VAL C O 1
ATOM 2077 N N . ARG C 1 92 ? 23.928 5.311 1.399 1.00 18.32 80 ARG C N 1
ATOM 2078 C CA . ARG C 1 92 ? 24.460 6.573 1.075 1.00 20.56 80 ARG C CA 1
ATOM 2079 C C . ARG C 1 92 ? 23.870 7.107 -0.223 1.00 21.72 80 ARG C C 1
ATOM 2080 O O . ARG C 1 92 ? 23.485 6.318 -1.111 1.00 18.73 80 ARG C O 1
ATOM 2088 N N . GLU C 1 93 ? 23.803 8.432 -0.318 1.00 22.17 81 GLU C N 1
ATOM 2089 C CA . GLU C 1 93 ? 23.370 9.086 -1.541 1.00 26.55 81 GLU C CA 1
ATOM 2090 C C . GLU C 1 93 ? 24.443 8.883 -2.587 1.00 24.89 81 GLU C C 1
ATOM 2091 O O . GLU C 1 93 ? 25.645 8.889 -2.275 1.00 25.39 81 GLU C O 1
ATOM 2097 N N . LEU C 1 94 ? 24.025 8.722 -3.827 1.00 24.32 82 LEU C N 1
ATOM 2098 C CA . LEU C 1 94 ? 24.940 8.680 -4.949 1.00 23.27 82 LEU C CA 1
ATOM 2099 C C . LEU C 1 94 ? 24.720 9.897 -5.841 1.00 26.43 82 LEU C C 1
ATOM 2100 O O . LEU C 1 94 ? 23.662 10.527 -5.760 1.00 26.43 82 LEU C O 1
ATOM 2106 N N . HIS D 1 11 ? 59.146 -3.401 10.195 1.00 51.04 -1 HIS D N 1
ATOM 2107 C CA . HIS D 1 11 ? 58.403 -2.098 10.125 1.00 48.69 -1 HIS D CA 1
ATOM 2108 C C . HIS D 1 11 ? 56.908 -2.240 10.374 1.00 43.75 -1 HIS D C 1
ATOM 2109 O O . HIS D 1 11 ? 56.228 -3.040 9.705 1.00 46.68 -1 HIS D O 1
ATOM 2116 N N . HIS D 1 12 ? 56.393 -1.453 11.316 1.00 37.96 0 HIS D N 1
ATOM 2117 C CA . HIS D 1 12 ? 54.934 -1.370 11.554 1.00 29.86 0 HIS D CA 1
ATOM 2118 C C . HIS D 1 12 ? 54.305 -0.292 10.647 1.00 25.41 0 HIS D C 1
ATOM 2119 O O . HIS D 1 12 ? 54.535 0.954 10.818 1.00 20.57 0 HIS D O 1
ATOM 2126 N N . LEU D 1 13 ? 53.481 -0.736 9.718 1.00 23.46 1 LEU D N 1
ATOM 2127 C CA . LEU D 1 13 ? 52.942 0.153 8.711 1.00 20.65 1 LEU D CA 1
ATOM 2128 C C . LEU D 1 13 ? 51.529 0.626 9.086 1.00 19.16 1 LEU D C 1
ATOM 2129 O O . LEU D 1 13 ? 50.810 -0.081 9.733 1.00 19.77 1 LEU D O 1
ATOM 2134 N N . PRO D 1 14 ? 51.142 1.827 8.642 1.00 19.14 2 PRO D N 1
ATOM 2135 C CA . PRO D 1 14 ? 49.772 2.317 8.875 1.00 19.16 2 PRO D CA 1
ATOM 2136 C C . PRO D 1 14 ? 48.751 1.508 8.100 1.00 17.75 2 PRO D C 1
ATOM 2137 O O . PRO D 1 14 ? 49.054 0.927 7.076 1.00 17.14 2 PRO D O 1
ATOM 2141 N N . LEU D 1 15 ? 47.528 1.539 8.593 1.00 20.46 3 LEU D N 1
ATOM 2142 C CA . LEU D 1 15 ? 46.423 0.781 8.039 1.00 18.96 3 LEU D CA 1
ATOM 2143 C C . LEU D 1 15 ? 45.521 1.660 7.233 1.00 19.82 3 LEU D C 1
ATOM 2144 O O . LEU D 1 15 ? 45.306 2.821 7.592 1.00 17.49 3 LEU D O 1
ATOM 2149 N N . PHE D 1 16 ? 44.978 1.099 6.151 1.00 21.48 4 PHE D N 1
ATOM 2150 C CA . PHE D 1 16 ? 44.093 1.822 5.224 1.00 20.22 4 PHE D CA 1
ATOM 2151 C C . PHE D 1 16 ? 42.911 0.870 4.986 1.00 23.99 4 PHE D C 1
ATOM 2152 O O . PHE D 1 16 ? 43.095 -0.257 4.580 1.00 22.97 4 PHE D O 1
ATOM 2160 N N . LYS D 1 17 ? 41.693 1.333 5.240 1.00 21.93 5 LYS D N 1
ATOM 2161 C CA . LYS D 1 17 ? 40.514 0.529 5.074 1.00 22.00 5 LYS D CA 1
ATOM 2162 C C . LYS D 1 17 ? 39.711 1.098 3.903 1.00 21.59 5 LYS D C 1
ATOM 2163 O O . LYS D 1 17 ? 39.608 2.321 3.745 1.00 20.97 5 LYS D O 1
ATOM 2169 N N . PHE D 1 18 ? 39.118 0.192 3.129 1.00 20.05 6 PHE D N 1
ATOM 2170 C CA . PHE D 1 18 ? 38.417 0.523 1.911 1.00 18.99 6 PHE D CA 1
ATOM 2171 C C . PHE D 1 18 ? 37.164 -0.322 1.753 1.00 17.13 6 PHE D C 1
ATOM 2172 O O . PHE D 1 18 ? 37.057 -1.419 2.300 1.00 16.39 6 PHE D O 1
ATOM 2180 N N . ALA D 1 19 ? 36.230 0.198 0.968 1.00 18.78 7 ALA D N 1
ATOM 2181 C CA . ALA D 1 19 ? 35.095 -0.548 0.459 1.00 17.05 7 ALA D CA 1
ATOM 2182 C C . ALA D 1 19 ? 35.100 -0.313 -1.041 1.00 17.72 7 ALA D C 1
ATOM 2183 O O . ALA D 1 19 ? 35.121 0.809 -1.462 1.00 18.15 7 ALA D O 1
ATOM 2185 N N . ILE D 1 20 ? 35.065 -1.391 -1.837 1.00 17.57 8 ILE D N 1
ATOM 2186 C CA . ILE D 1 20 ? 35.032 -1.357 -3.283 1.00 16.70 8 ILE D CA 1
ATOM 2187 C C . ILE D 1 20 ? 33.614 -1.686 -3.734 1.00 16.46 8 ILE D C 1
ATOM 2188 O O . ILE D 1 20 ? 33.046 -2.658 -3.270 1.00 18.90 8 ILE D O 1
ATOM 2193 N N . ASP D 1 21 ? 33.055 -0.816 -4.557 1.00 17.62 9 ASP D N 1
ATOM 2194 C CA . ASP D 1 21 ? 31.732 -0.945 -5.104 1.00 17.29 9 ASP D CA 1
ATOM 2195 C C . ASP D 1 21 ? 31.875 -1.372 -6.565 1.00 18.94 9 ASP D C 1
ATOM 2196 O O . ASP D 1 21 ? 32.271 -0.580 -7.416 1.00 19.25 9 ASP D O 1
ATOM 2201 N N . VAL D 1 22 ? 31.623 -2.643 -6.815 1.00 19.59 10 VAL D N 1
ATOM 2202 C CA . VAL D 1 22 ? 31.716 -3.217 -8.169 1.00 19.04 10 VAL D CA 1
ATOM 2203 C C . VAL D 1 22 ? 30.327 -3.328 -8.773 1.00 20.06 10 VAL D C 1
ATOM 2204 O O . VAL D 1 22 ? 29.426 -3.894 -8.161 1.00 20.01 10 VAL D O 1
ATOM 2208 N N . GLN D 1 23 ? 30.157 -2.777 -9.970 1.00 17.74 11 GLN D N 1
ATOM 2209 C CA . GLN D 1 23 ? 28.865 -2.795 -10.672 1.00 16.84 11 GLN D CA 1
ATOM 2210 C C . GLN D 1 23 ? 29.039 -3.191 -12.103 1.00 17.27 11 GLN D C 1
ATOM 2211 O O . GLN D 1 23 ? 30.078 -2.924 -12.688 1.00 18.49 11 GLN D O 1
ATOM 2217 N N . TYR D 1 24 ? 28.008 -3.820 -12.667 1.00 20.75 12 TYR D N 1
ATOM 2218 C CA . TYR D 1 24 ? 27.959 -3.980 -14.111 1.00 20.39 12 TYR D CA 1
ATOM 2219 C C . TYR D 1 24 ? 27.886 -2.640 -14.787 1.00 23.02 12 TYR D C 1
ATOM 2220 O O . TYR D 1 24 ? 27.195 -1.744 -14.320 1.00 22.78 12 TYR D O 1
ATOM 2229 N N . ARG D 1 25 ? 28.587 -2.500 -15.900 1.00 21.70 13 ARG D N 1
ATOM 2230 C CA . ARG D 1 25 ? 28.530 -1.286 -16.679 1.00 23.55 13 ARG D CA 1
ATOM 2231 C C . ARG D 1 25 ? 27.124 -1.052 -17.209 1.00 23.40 13 ARG D C 1
ATOM 2232 O O . ARG D 1 25 ? 26.309 -1.971 -17.271 1.00 18.57 13 ARG D O 1
ATOM 2240 N N . SER D 1 26 ? 26.876 0.183 -17.642 1.00 24.87 14 SER D N 1
ATOM 2241 C CA . SER D 1 26 ? 25.557 0.593 -18.094 1.00 30.65 14 SER D CA 1
ATOM 2242 C C . SER D 1 26 ? 25.066 -0.137 -19.357 1.00 31.18 14 SER D C 1
ATOM 2243 O O . SER D 1 26 ? 23.857 -0.164 -19.613 1.00 33.25 14 SER D O 1
ATOM 2246 N N . ASN D 1 27 ? 25.983 -0.737 -20.122 1.00 30.81 15 ASN D N 1
ATOM 2247 C CA . ASN D 1 27 ? 25.625 -1.497 -21.311 1.00 30.97 15 ASN D CA 1
ATOM 2248 C C . ASN D 1 27 ? 25.484 -2.983 -21.067 1.00 30.21 15 ASN D C 1
ATOM 2249 O O . ASN D 1 27 ? 25.433 -3.787 -22.025 1.00 27.45 15 ASN D O 1
ATOM 2254 N N . VAL D 1 28 ? 25.418 -3.361 -19.785 1.00 24.87 16 VAL D N 1
ATOM 2255 C CA . VAL D 1 28 ? 25.172 -4.728 -19.390 1.00 25.28 16 VAL D CA 1
ATOM 2256 C C . VAL D 1 28 ? 23.846 -4.701 -18.644 1.00 27.22 16 VAL D C 1
ATOM 2257 O O . VAL D 1 28 ? 23.698 -4.022 -17.617 1.00 20.51 16 VAL D O 1
ATOM 2261 N N . ARG D 1 29 ? 22.881 -5.437 -19.146 1.00 28.71 17 ARG D N 1
ATOM 2262 C CA . ARG D 1 29 ? 21.639 -5.624 -18.419 1.00 32.31 17 ARG D CA 1
ATOM 2263 C C . ARG D 1 29 ? 21.852 -6.509 -17.191 1.00 29.28 17 ARG D C 1
ATOM 2264 O O . ARG D 1 29 ? 22.741 -7.361 -17.131 1.00 26.23 17 ARG D O 1
ATOM 2272 N N . ASP D 1 30 ? 20.991 -6.310 -16.211 1.00 30.48 18 ASP D N 1
ATOM 2273 C CA . ASP D 1 30 ? 21.126 -6.960 -14.915 1.00 28.37 18 ASP D CA 1
ATOM 2274 C C . ASP D 1 30 ? 19.760 -7.551 -14.629 1.00 30.32 18 ASP D C 1
ATOM 2275 O O . ASP D 1 30 ? 18.906 -6.899 -14.032 1.00 30.20 18 ASP D O 1
ATOM 2280 N N . PRO D 1 31 ? 19.501 -8.744 -15.138 1.00 30.47 19 PRO D N 1
ATOM 2281 C CA . PRO D 1 31 ? 18.174 -9.360 -14.964 1.00 29.61 19 PRO D CA 1
ATOM 2282 C C . PRO D 1 31 ? 17.821 -9.690 -13.509 1.00 28.31 19 PRO D C 1
ATOM 2283 O O . PRO D 1 31 ? 16.655 -9.575 -13.108 1.00 26.85 19 PRO D O 1
ATOM 2287 N N . ARG D 1 32 ? 18.816 -10.028 -12.706 1.00 27.18 20 ARG D N 1
ATOM 2288 C CA . ARG D 1 32 ? 18.583 -10.263 -11.289 1.00 27.85 20 ARG D CA 1
ATOM 2289 C C . ARG D 1 32 ? 18.109 -8.979 -10.587 1.00 25.44 20 ARG D C 1
ATOM 2290 O O . ARG D 1 32 ? 17.207 -9.012 -9.742 1.00 23.33 20 ARG D O 1
ATOM 2298 N N . GLY D 1 33 ? 18.742 -7.861 -10.944 1.00 20.48 21 GLY D N 1
ATOM 2299 C CA . GLY D 1 33 ? 18.365 -6.527 -10.464 1.00 21.97 21 GLY D CA 1
ATOM 2300 C C . GLY D 1 33 ? 16.962 -6.196 -10.887 1.00 22.63 21 GLY D C 1
ATOM 2301 O O . GLY D 1 33 ? 16.163 -5.729 -10.074 1.00 22.23 21 GLY D O 1
ATOM 2302 N N . GLU D 1 34 ? 16.638 -6.506 -12.144 1.00 24.98 22 GLU D N 1
ATOM 2303 C CA . GLU D 1 34 ? 15.305 -6.257 -12.680 1.00 27.04 22 GLU D CA 1
ATOM 2304 C C . GLU D 1 34 ? 14.216 -7.032 -11.969 1.00 24.83 22 GLU D C 1
ATOM 2305 O O . GLU D 1 34 ? 13.149 -6.497 -11.739 1.00 26.54 22 GLU D O 1
ATOM 2311 N N . THR D 1 35 ? 14.488 -8.282 -11.634 1.00 25.52 23 THR D N 1
ATOM 2312 C CA . THR D 1 35 ? 13.554 -9.128 -10.919 1.00 26.57 23 THR D CA 1
ATOM 2313 C C . THR D 1 35 ? 13.279 -8.587 -9.535 1.00 24.15 23 THR D C 1
ATOM 2314 O O . THR D 1 35 ? 12.138 -8.440 -9.131 1.00 24.34 23 THR D O 1
ATOM 2318 N N . ILE D 1 36 ? 14.350 -8.271 -8.827 1.00 22.79 24 ILE D N 1
ATOM 2319 C CA . ILE D 1 36 ? 14.248 -7.627 -7.524 1.00 22.82 24 ILE D CA 1
ATOM 2320 C C . ILE D 1 36 ? 13.406 -6.376 -7.625 1.00 21.63 24 ILE D C 1
ATOM 2321 O O . ILE D 1 36 ? 12.564 -6.101 -6.799 1.00 22.66 24 ILE D O 1
ATOM 2326 N N . GLU D 1 37 ? 13.662 -5.578 -8.628 1.00 21.15 25 GLU D N 1
ATOM 2327 C CA . GLU D 1 37 ? 12.949 -4.310 -8.751 1.00 23.28 25 GLU D CA 1
ATOM 2328 C C . GLU D 1 37 ? 11.462 -4.543 -8.954 1.00 22.42 25 GLU D C 1
ATOM 2329 O O . GLU D 1 37 ? 10.634 -3.825 -8.391 1.00 21.11 25 GLU D O 1
ATOM 2335 N N . ARG D 1 38 ? 11.123 -5.534 -9.784 1.00 23.88 26 ARG D N 1
ATOM 2336 C CA . ARG D 1 38 ? 9.722 -5.860 -10.056 1.00 26.69 26 ARG D CA 1
ATOM 2337 C C . ARG D 1 38 ? 8.983 -6.232 -8.777 1.00 24.88 26 ARG D C 1
ATOM 2338 O O . ARG D 1 38 ? 7.860 -5.786 -8.556 1.00 23.85 26 ARG D O 1
ATOM 2346 N N . VAL D 1 39 ? 9.648 -6.999 -7.924 1.00 24.90 27 VAL D N 1
ATOM 2347 C CA . VAL D 1 39 ? 9.126 -7.355 -6.614 1.00 25.46 27 VAL D CA 1
ATOM 2348 C C . VAL D 1 39 ? 8.852 -6.125 -5.759 1.00 25.71 27 VAL D C 1
ATOM 2349 O O . VAL D 1 39 ? 7.732 -5.975 -5.220 1.00 25.49 27 VAL D O 1
ATOM 2353 N N . LEU D 1 40 ? 9.852 -5.250 -5.613 1.00 22.81 28 LEU D N 1
ATOM 2354 C CA . LEU D 1 40 ? 9.672 -4.026 -4.845 1.00 22.63 28 LEU D CA 1
ATOM 2355 C C . LEU D 1 40 ? 8.530 -3.144 -5.367 1.00 21.86 28 LEU D C 1
ATOM 2356 O O . LEU D 1 40 ? 7.781 -2.566 -4.581 1.00 24.02 28 LEU D O 1
ATOM 2361 N N . ARG D 1 41 ? 8.414 -3.027 -6.684 1.00 23.14 29 ARG D N 1
ATOM 2362 C CA . ARG D 1 41 ? 7.425 -2.139 -7.276 1.00 26.58 29 ARG D CA 1
ATOM 2363 C C . ARG D 1 41 ? 6.051 -2.788 -7.228 1.00 26.19 29 ARG D C 1
ATOM 2364 O O . ARG D 1 41 ? 5.094 -2.162 -6.776 1.00 24.99 29 ARG D O 1
ATOM 2372 N N . GLU D 1 42 ? 5.958 -4.045 -7.643 1.00 27.93 30 GLU D N 1
ATOM 2373 C CA . GLU D 1 42 ? 4.641 -4.675 -7.862 1.00 31.96 30 GLU D CA 1
ATOM 2374 C C . GLU D 1 42 ? 4.101 -5.286 -6.620 1.00 32.40 30 GLU D C 1
ATOM 2375 O O . GLU D 1 42 ? 2.920 -5.197 -6.351 1.00 35.71 30 GLU D O 1
ATOM 2381 N N . GLU D 1 43 ? 4.971 -5.948 -5.880 1.00 31.99 31 GLU D N 1
ATOM 2382 C CA . GLU D 1 43 ? 4.595 -6.564 -4.643 1.00 29.90 31 GLU D CA 1
ATOM 2383 C C . GLU D 1 43 ? 4.672 -5.665 -3.447 1.00 30.92 31 GLU D C 1
ATOM 2384 O O . GLU D 1 43 ? 3.784 -5.734 -2.601 1.00 33.23 31 GLU D O 1
ATOM 2390 N N . LYS D 1 44 ? 5.707 -4.828 -3.324 1.00 27.63 32 LYS D N 1
ATOM 2391 C CA . LYS D 1 44 ? 5.771 -3.915 -2.141 1.00 26.32 32 LYS D CA 1
ATOM 2392 C C . LYS D 1 44 ? 5.263 -2.486 -2.375 1.00 27.54 32 LYS D C 1
ATOM 2393 O O . LYS D 1 44 ? 5.226 -1.680 -1.434 1.00 25.43 32 LYS D O 1
ATOM 2399 N N . GLY D 1 45 ? 4.859 -2.157 -3.593 1.00 27.69 33 GLY D N 1
ATOM 2400 C CA . GLY D 1 45 ? 4.358 -0.804 -3.890 1.00 26.58 33 GLY D CA 1
ATOM 2401 C C . GLY D 1 45 ? 5.369 0.343 -3.758 1.00 28.56 33 GLY D C 1
ATOM 2402 O O . GLY D 1 45 ? 4.980 1.462 -3.478 1.00 29.67 33 GLY D O 1
ATOM 2403 N N . LEU D 1 46 ? 6.664 0.069 -3.916 1.00 26.66 34 LEU D N 1
ATOM 2404 C CA . LEU D 1 46 ? 7.684 1.104 -3.707 1.00 24.18 34 LEU D CA 1
ATOM 2405 C C . LEU D 1 46 ? 8.131 1.710 -5.034 1.00 26.59 34 LEU D C 1
ATOM 2406 O O . LEU D 1 46 ? 8.457 1.002 -5.949 1.00 25.67 34 LEU D O 1
ATOM 2411 N N . PRO D 1 47 ? 8.146 3.029 -5.141 1.00 26.15 35 PRO D N 1
ATOM 2412 C CA . PRO D 1 47 ? 8.566 3.662 -6.388 1.00 28.39 35 PRO D CA 1
ATOM 2413 C C . PRO D 1 47 ? 10.059 3.638 -6.626 1.00 23.89 35 PRO D C 1
ATOM 2414 O O . PRO D 1 47 ? 10.706 4.689 -6.588 1.00 26.73 35 PRO D O 1
ATOM 2418 N N . VAL D 1 48 ? 10.610 2.443 -6.839 1.00 26.71 36 VAL D N 1
ATOM 2419 C CA . VAL D 1 48 ? 12.076 2.287 -7.093 1.00 23.15 36 VAL D CA 1
ATOM 2420 C C . VAL D 1 48 ? 12.325 1.965 -8.550 1.00 26.39 36 VAL D C 1
ATOM 2421 O O . VAL D 1 48 ? 11.507 1.271 -9.159 1.00 23.22 36 VAL D O 1
ATOM 2425 N N . LYS D 1 49 ? 13.446 2.482 -9.074 1.00 25.06 37 LYS D N 1
ATOM 2426 C CA . LYS D 1 49 ? 13.876 2.327 -10.481 1.00 25.37 37 LYS D CA 1
ATOM 2427 C C . LYS D 1 49 ? 15.380 2.090 -10.599 1.00 25.26 37 LYS D C 1
ATOM 2428 O O . LYS D 1 49 ? 16.153 2.350 -9.658 1.00 23.70 37 LYS D O 1
ATOM 2431 N N . LYS D 1 50 ? 15.768 1.587 -11.773 1.00 21.23 38 LYS D N 1
ATOM 2432 C CA . LYS D 1 50 ? 17.145 1.334 -12.118 1.00 24.99 38 LYS D CA 1
ATOM 2433 C C . LYS D 1 50 ? 17.881 0.596 -11.008 1.00 24.97 38 LYS D C 1
ATOM 2434 O O . LYS D 1 50 ? 19.028 0.933 -10.662 1.00 25.03 38 LYS D O 1
ATOM 2440 N N . LEU D 1 51 ? 17.258 -0.419 -10.453 1.00 21.98 39 LEU D N 1
ATOM 2441 C CA . LEU D 1 51 ? 17.906 -1.223 -9.409 1.00 22.24 39 LEU D CA 1
ATOM 2442 C C . LEU D 1 51 ? 19.009 -2.134 -9.968 1.00 27.02 39 LEU D C 1
ATOM 2443 O O . LEU D 1 51 ? 18.800 -2.958 -10.884 1.00 25.57 39 LEU D O 1
ATOM 2448 N N . ARG D 1 52 ? 20.195 -2.008 -9.401 1.00 23.02 40 ARG D N 1
ATOM 2449 C CA . ARG D 1 52 ? 21.338 -2.775 -9.873 1.00 23.10 40 ARG D CA 1
ATOM 2450 C C . ARG D 1 52 ? 21.979 -3.477 -8.731 1.00 22.19 40 ARG D C 1
ATOM 2451 O O . ARG D 1 52 ? 22.133 -2.906 -7.666 1.00 19.45 40 ARG D O 1
ATOM 2459 N N . LEU D 1 53 ? 22.258 -4.759 -8.923 1.00 20.51 41 LEU D N 1
ATOM 2460 C CA . LEU D 1 53 ? 22.824 -5.584 -7.880 1.00 23.96 41 LEU D CA 1
ATOM 2461 C C . LEU D 1 53 ? 24.297 -5.832 -8.226 1.00 23.93 41 LEU D C 1
ATOM 2462 O O . LEU D 1 53 ? 24.623 -6.508 -9.176 1.00 21.98 41 LEU D O 1
ATOM 2467 N N . GLY D 1 54 ? 25.163 -5.247 -7.427 1.00 20.47 42 GLY D N 1
ATOM 2468 C CA . GLY D 1 54 ? 26.599 -5.417 -7.538 1.00 19.36 42 GLY D CA 1
ATOM 2469 C C . GLY D 1 54 ? 27.179 -5.902 -6.255 1.00 21.32 42 GLY D C 1
ATOM 2470 O O . GLY D 1 54 ? 26.445 -6.365 -5.415 1.00 18.89 42 GLY D O 1
ATOM 2471 N N . LYS D 1 55 ? 28.501 -5.756 -6.099 1.00 20.68 43 LYS D N 1
ATOM 2472 C CA . LYS D 1 55 ? 29.264 -6.368 -5.009 1.00 20.85 43 LYS D CA 1
ATOM 2473 C C . LYS D 1 55 ? 29.946 -5.275 -4.210 1.00 19.61 43 LYS D C 1
ATOM 2474 O O . LYS D 1 55 ? 30.399 -4.263 -4.761 1.00 19.05 43 LYS D O 1
ATOM 2480 N N . SER D 1 56 ? 30.041 -5.497 -2.906 1.00 19.59 44 SER D N 1
ATOM 2481 C CA . SER D 1 56 ? 30.699 -4.559 -1.998 1.00 18.81 44 SER D CA 1
ATOM 2482 C C . SER D 1 56 ? 31.764 -5.364 -1.345 1.00 20.08 44 SER D C 1
ATOM 2483 O O . SER D 1 56 ? 31.455 -6.295 -0.578 1.00 23.02 44 SER D O 1
ATOM 2486 N N . ILE D 1 57 ? 33.015 -5.081 -1.678 1.00 19.18 45 ILE D N 1
ATOM 2487 C CA . ILE D 1 57 ? 34.136 -5.746 -1.029 1.00 19.32 45 ILE D CA 1
ATOM 2488 C C . ILE D 1 57 ? 34.814 -4.788 -0.043 1.00 18.03 45 ILE D C 1
ATOM 2489 O O . ILE D 1 57 ? 35.370 -3.720 -0.440 1.00 18.28 45 ILE D O 1
ATOM 2494 N N . HIS D 1 58 ? 34.752 -5.149 1.232 1.00 18.91 46 HIS D N 1
ATOM 2495 C CA . HIS D 1 58 ? 35.478 -4.441 2.289 1.00 17.54 46 HIS D CA 1
ATOM 2496 C C . HIS D 1 58 ? 36.797 -5.152 2.514 1.00 20.63 46 HIS D C 1
ATOM 2497 O O . HIS D 1 58 ? 36.843 -6.362 2.640 1.00 21.06 46 HIS D O 1
ATOM 2504 N N . LEU D 1 59 ? 37.873 -4.401 2.596 1.00 21.48 47 LEU D N 1
ATOM 2505 C CA . LEU D 1 59 ? 39.182 -4.977 2.894 1.00 21.05 47 LEU D CA 1
ATOM 2506 C C . LEU D 1 59 ? 40.078 -3.881 3.476 1.00 23.10 47 LEU D C 1
ATOM 2507 O O . LEU D 1 59 ? 39.751 -2.710 3.409 1.00 22.36 47 LEU D O 1
ATOM 2512 N N . GLU D 1 60 ? 41.173 -4.271 4.102 1.00 23.21 48 GLU D N 1
ATOM 2513 C CA . GLU D 1 60 ? 42.131 -3.299 4.571 1.00 23.42 48 GLU D CA 1
ATOM 2514 C C . GLU D 1 60 ? 43.493 -3.792 4.226 1.00 22.89 48 GLU D C 1
ATOM 2515 O O . GLU D 1 60 ? 43.703 -4.981 3.929 1.00 22.77 48 GLU D O 1
ATOM 2521 N N . VAL D 1 61 ? 44.418 -2.862 4.217 1.00 23.70 49 VAL D N 1
ATOM 2522 C CA . VAL D 1 61 ? 45.788 -3.181 3.906 1.00 25.81 49 VAL D CA 1
ATOM 2523 C C . VAL D 1 61 ? 46.735 -2.276 4.697 1.00 24.47 49 VAL D C 1
ATOM 2524 O O . VAL D 1 61 ? 46.409 -1.129 4.961 1.00 18.84 49 VAL D O 1
ATOM 2528 N N . GLU D 1 62 ? 47.876 -2.837 5.088 1.00 21.48 50 GLU D N 1
ATOM 2529 C CA . GLU D 1 62 ? 48.948 -2.082 5.705 1.00 24.30 50 GLU D CA 1
ATOM 2530 C C . GLU D 1 62 ? 49.881 -1.661 4.557 1.00 24.99 50 GLU D C 1
ATOM 2531 O O . GLU D 1 62 ? 50.194 -2.447 3.657 1.00 27.17 50 GLU D O 1
ATOM 2537 N N . ALA D 1 63 ? 50.222 -0.376 4.470 1.00 21.80 51 ALA D N 1
ATOM 2538 C CA . ALA D 1 63 ? 51.077 0.034 3.403 1.00 20.18 51 ALA D CA 1
ATOM 2539 C C . ALA D 1 63 ? 51.885 1.208 3.853 1.00 23.54 51 ALA D C 1
ATOM 2540 O O . ALA D 1 63 ? 51.567 1.788 4.853 1.00 19.15 51 ALA D O 1
ATOM 2542 N N . GLU D 1 64 ? 52.933 1.531 3.096 1.00 24.30 52 GLU D N 1
ATOM 2543 C CA . GLU D 1 64 ? 53.826 2.633 3.421 1.00 26.38 52 GLU D CA 1
ATOM 2544 C C . GLU D 1 64 ? 53.194 4.043 3.308 1.00 21.47 52 GLU D C 1
ATOM 2545 O O . GLU D 1 64 ? 53.628 5.001 3.977 1.00 22.89 52 GLU D O 1
ATOM 2551 N N . ASN D 1 65 ? 52.160 4.183 2.527 1.00 21.04 53 ASN D N 1
ATOM 2552 C CA . ASN D 1 65 ? 51.468 5.472 2.435 1.00 22.74 53 ASN D CA 1
ATOM 2553 C C . ASN D 1 65 ? 50.176 5.253 1.715 1.00 22.91 53 ASN D C 1
ATOM 2554 O O . ASN D 1 65 ? 49.942 4.169 1.227 1.00 19.43 53 ASN D O 1
ATOM 2559 N N . LYS D 1 66 ? 49.355 6.295 1.634 1.00 22.91 54 LYS D N 1
ATOM 2560 C CA . LYS D 1 66 ? 48.032 6.181 1.056 1.00 24.98 54 LYS D CA 1
ATOM 2561 C C . LYS D 1 66 ? 48.088 5.809 -0.394 1.00 22.94 54 LYS D C 1
ATOM 2562 O O . LYS D 1 66 ? 47.244 5.072 -0.860 1.00 18.71 54 LYS D O 1
ATOM 2564 N N . GLU D 1 67 ? 49.043 6.367 -1.131 1.00 22.71 55 GLU D N 1
ATOM 2565 C CA . GLU D 1 67 ? 49.117 6.077 -2.573 1.00 26.31 55 GLU D CA 1
ATOM 2566 C C . GLU D 1 67 ? 49.447 4.624 -2.889 1.00 22.52 55 GLU D C 1
ATOM 2567 O O . GLU D 1 67 ? 48.790 4.006 -3.745 1.00 22.73 55 GLU D O 1
ATOM 2573 N N . LYS D 1 68 ? 50.357 4.058 -2.129 1.00 23.37 56 LYS D N 1
ATOM 2574 C CA . LYS D 1 68 ? 50.655 2.646 -2.182 1.00 23.50 56 LYS D CA 1
ATOM 2575 C C . LYS D 1 68 ? 49.461 1.764 -1.821 1.00 23.99 56 LYS D C 1
ATOM 2576 O O . LYS D 1 68 ? 49.269 0.718 -2.431 1.00 22.52 56 LYS D O 1
ATOM 2582 N N . ALA D 1 69 ? 48.701 2.154 -0.793 1.00 20.76 57 ALA D N 1
ATOM 2583 C CA . ALA D 1 69 ? 47.480 1.460 -0.449 1.00 20.70 57 ALA D CA 1
ATOM 2584 C C . ALA D 1 69 ? 46.494 1.399 -1.635 1.00 18.84 57 ALA D C 1
ATOM 2585 O O . ALA D 1 69 ? 45.964 0.342 -1.940 1.00 22.82 57 ALA D O 1
ATOM 2587 N N . TYR D 1 70 ? 46.254 2.536 -2.274 1.00 21.27 58 TYR D N 1
ATOM 2588 C CA . TYR D 1 70 ? 45.399 2.583 -3.485 1.00 21.92 58 TYR D CA 1
ATOM 2589 C C . TYR D 1 70 ? 45.919 1.713 -4.606 1.00 23.82 58 TYR D C 1
ATOM 2590 O O . TYR D 1 70 ? 45.108 1.062 -5.277 1.00 23.03 58 TYR D O 1
ATOM 2599 N N . GLU D 1 71 ? 47.237 1.707 -4.841 1.00 23.10 59 GLU D N 1
ATOM 2600 C CA . GLU D 1 71 ? 47.819 0.819 -5.867 1.00 23.71 59 GLU D CA 1
ATOM 2601 C C . GLU D 1 71 ? 47.493 -0.638 -5.592 1.00 24.88 59 GLU D C 1
ATOM 2602 O O . GLU D 1 71 ? 47.145 -1.407 -6.512 1.00 23.87 59 GLU D O 1
ATOM 2604 N N . ILE D 1 72 ? 47.564 -1.034 -4.320 1.00 22.85 60 ILE D N 1
ATOM 2605 C CA . ILE D 1 72 ? 47.186 -2.394 -3.925 1.00 23.34 60 ILE D CA 1
ATOM 2606 C C . ILE D 1 72 ? 45.713 -2.696 -4.204 1.00 18.98 60 ILE D C 1
ATOM 2607 O O . ILE D 1 72 ? 45.383 -3.759 -4.723 1.00 23.07 60 ILE D O 1
ATOM 2612 N N . VAL D 1 73 ? 44.840 -1.758 -3.841 1.00 21.51 61 VAL D N 1
ATOM 2613 C CA . VAL D 1 73 ? 43.423 -1.836 -4.176 1.00 21.70 61 VAL D CA 1
ATOM 2614 C C . VAL D 1 73 ? 43.117 -1.979 -5.670 1.00 20.68 61 VAL D C 1
ATOM 2615 O O . VAL D 1 73 ? 42.359 -2.860 -6.073 1.00 21.37 61 VAL D O 1
ATOM 2619 N N . LYS D 1 74 ? 43.753 -1.145 -6.476 1.00 22.22 62 LYS D N 1
ATOM 2620 C CA . LYS D 1 74 ? 43.614 -1.184 -7.932 1.00 22.30 62 LYS D CA 1
ATOM 2621 C C . LYS D 1 74 ? 44.145 -2.462 -8.505 1.00 23.28 62 LYS D C 1
ATOM 2622 O O . LYS D 1 74 ? 43.543 -3.029 -9.398 1.00 19.28 62 LYS D O 1
ATOM 2628 N N . LYS D 1 75 ? 45.25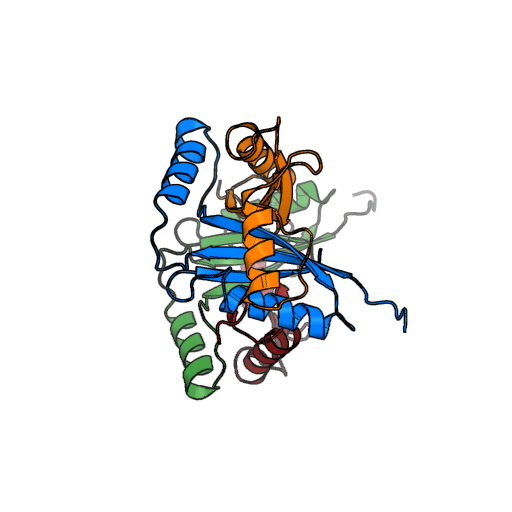8 -2.944 -7.982 1.00 22.04 63 LYS D N 1
ATOM 2629 C CA . LYS D 1 75 ? 45.818 -4.216 -8.441 1.00 22.59 63 LYS D CA 1
ATOM 2630 C C . LYS D 1 75 ? 44.891 -5.378 -8.126 1.00 22.06 63 LYS D C 1
ATOM 2631 O O . LYS D 1 75 ? 44.715 -6.295 -8.973 1.00 22.45 63 LYS D O 1
ATOM 2634 N N . ALA D 1 76 ? 44.306 -5.394 -6.923 1.00 21.29 64 ALA D N 1
ATOM 2635 C CA . ALA D 1 76 ? 43.340 -6.434 -6.581 1.00 21.83 64 ALA D CA 1
ATOM 2636 C C . ALA D 1 76 ? 42.141 -6.452 -7.523 1.00 21.35 64 ALA D C 1
ATOM 2637 O O . ALA D 1 76 ? 41.635 -7.517 -7.876 1.00 21.24 64 ALA D O 1
ATOM 2639 N N . CYS D 1 77 ? 41.706 -5.258 -7.928 1.00 19.75 65 CYS D N 1
ATOM 2640 C CA . CYS D 1 77 ? 40.624 -5.135 -8.912 1.00 21.02 65 CYS D CA 1
ATOM 2641 C C . CYS D 1 77 ? 41.022 -5.641 -10.289 1.00 19.86 65 CYS D C 1
ATOM 2642 O O . CYS D 1 77 ? 40.272 -6.412 -10.933 1.00 20.98 65 CYS D O 1
ATOM 2645 N N . GLU D 1 78 ? 42.195 -5.207 -10.726 1.00 20.33 66 GLU D N 1
ATOM 2646 C CA . GLU D 1 78 ? 42.722 -5.536 -12.042 1.00 23.08 66 GLU D CA 1
ATOM 2647 C C . GLU D 1 78 ? 43.049 -6.977 -12.159 1.00 20.23 66 GLU D C 1
ATOM 2648 O O . GLU D 1 78 ? 42.770 -7.594 -13.204 1.00 23.56 66 GLU D O 1
ATOM 2654 N N . GLU D 1 79 ? 43.550 -7.560 -11.078 1.00 22.96 67 GLU D N 1
ATOM 2655 C CA . GLU D 1 79 ? 43.957 -8.961 -11.097 1.00 22.93 67 GLU D CA 1
ATOM 2656 C C . GLU D 1 79 ? 42.868 -9.986 -10.742 1.00 25.37 67 GLU D C 1
ATOM 2657 O O . GLU D 1 79 ? 42.995 -11.163 -11.114 1.00 22.80 67 GLU D O 1
ATOM 2663 N N . LEU D 1 80 ? 41.804 -9.564 -10.063 1.00 21.01 68 LEU D N 1
ATOM 2664 C CA . LEU D 1 80 ? 40.796 -10.512 -9.617 1.00 23.43 68 LEU D CA 1
ATOM 2665 C C . LEU D 1 80 ? 39.369 -9.995 -9.480 1.00 20.79 68 LEU D C 1
ATOM 2666 O O . LEU D 1 80 ? 38.462 -10.645 -9.956 1.00 22.80 68 LEU D O 1
ATOM 2671 N N . LEU D 1 81 ? 39.183 -8.881 -8.786 1.00 22.34 69 LEU D N 1
ATOM 2672 C CA . LEU D 1 81 ? 37.858 -8.471 -8.335 1.00 22.67 69 LEU D CA 1
ATOM 2673 C C . LEU D 1 81 ? 36.914 -7.897 -9.387 1.00 20.60 69 LEU D C 1
ATOM 2674 O O . LEU D 1 81 ? 35.719 -7.969 -9.196 1.00 22.87 69 LEU D O 1
ATOM 2679 N N . VAL D 1 82 ? 37.442 -7.250 -10.432 1.00 19.11 70 VAL D N 1
ATOM 2680 C CA . VAL D 1 82 ? 36.625 -6.558 -11.421 1.00 18.80 70 VAL D CA 1
ATOM 2681 C C . VAL D 1 82 ? 36.929 -7.022 -12.842 1.00 19.47 70 VAL D C 1
ATOM 2682 O O . VAL D 1 82 ? 38.095 -7.060 -13.286 1.00 19.01 70 VAL D O 1
ATOM 2686 N N . ASN D 1 83 ? 35.854 -7.335 -13.557 1.00 18.76 71 ASN D N 1
ATOM 2687 C CA . ASN D 1 83 ? 35.951 -7.786 -14.924 1.00 21.92 71 ASN D CA 1
ATOM 2688 C C . ASN D 1 83 ? 35.924 -6.537 -15.761 1.00 18.92 71 ASN D C 1
ATOM 2689 O O . ASN D 1 83 ? 34.899 -5.917 -15.830 1.00 21.84 71 ASN D O 1
ATOM 2694 N N . PRO D 1 84 ? 37.004 -6.173 -16.441 1.00 24.40 72 PRO D N 1
ATOM 2695 C CA . PRO D 1 84 ? 37.080 -4.825 -17.009 1.00 24.79 72 PRO D CA 1
ATOM 2696 C C . PRO D 1 84 ? 36.111 -4.571 -18.201 1.00 28.42 72 PRO D C 1
ATOM 2697 O O . PRO D 1 84 ? 35.699 -3.430 -18.455 1.00 26.33 72 PRO D O 1
ATOM 2701 N N . VAL D 1 85 ? 35.689 -5.635 -18.860 1.00 23.85 73 VAL D N 1
ATOM 2702 C CA . VAL D 1 85 ? 34.801 -5.505 -19.998 1.00 23.33 73 VAL D CA 1
ATOM 2703 C C . VAL D 1 85 ? 33.362 -5.255 -19.543 1.00 22.56 73 VAL D C 1
ATOM 2704 O O . VAL D 1 85 ? 32.651 -4.479 -20.149 1.00 24.92 73 VAL D O 1
ATOM 2708 N N . VAL D 1 86 ? 32.921 -5.928 -18.495 1.00 19.43 74 VAL D N 1
ATOM 2709 C CA . VAL D 1 86 ? 31.518 -5.851 -18.052 1.00 20.64 74 VAL D CA 1
ATOM 2710 C C . VAL D 1 86 ? 31.269 -5.056 -16.743 1.00 20.97 74 VAL D C 1
ATOM 2711 O O . VAL D 1 86 ? 30.121 -4.760 -16.457 1.00 17.22 74 VAL D O 1
ATOM 2715 N N . GLU D 1 87 ? 32.329 -4.700 -15.997 1.00 18.47 75 GLU D N 1
ATOM 2716 C CA . GLU D 1 87 ? 32.197 -4.128 -14.680 1.00 19.19 75 GLU D CA 1
ATOM 2717 C C . GLU D 1 87 ? 33.043 -2.875 -14.597 1.00 21.25 75 GLU D C 1
ATOM 2718 O O . GLU D 1 87 ? 34.009 -2.696 -15.326 1.00 18.06 75 GLU D O 1
ATOM 2724 N N . GLU D 1 88 ? 32.645 -2.014 -13.679 1.00 18.40 76 GLU D N 1
ATOM 2725 C CA . GLU D 1 88 ? 33.380 -0.863 -13.286 1.00 23.29 76 GLU D CA 1
ATOM 2726 C C . GLU D 1 88 ? 33.320 -0.824 -11.784 1.00 22.90 76 GLU D C 1
ATOM 2727 O O . GLU D 1 88 ? 32.528 -1.550 -11.156 1.00 19.14 76 GLU D O 1
ATOM 2733 N N . TYR D 1 89 ? 34.210 -0.046 -11.206 1.00 22.29 77 TYR D N 1
ATOM 2734 C CA . TYR D 1 89 ? 34.263 0.051 -9.745 1.00 18.70 77 TYR D CA 1
ATOM 2735 C C . TYR D 1 89 ? 34.540 1.460 -9.227 1.00 20.19 77 TYR D C 1
ATOM 2736 O O . TYR D 1 89 ? 35.144 2.315 -9.906 1.00 21.09 77 TYR D O 1
ATOM 2745 N N . GLU D 1 90 ? 34.098 1.675 -7.993 1.00 17.62 78 GLU D N 1
ATOM 2746 C CA . GLU D 1 90 ? 34.403 2.855 -7.215 1.00 18.21 78 GLU D CA 1
ATOM 2747 C C . GLU D 1 90 ? 34.963 2.396 -5.872 1.00 20.15 78 GLU D C 1
ATOM 2748 O O . GLU D 1 90 ? 34.678 1.280 -5.397 1.00 17.18 78 GLU D O 1
ATOM 2754 N N . VAL D 1 91 ? 35.778 3.246 -5.259 1.00 17.65 79 VAL D N 1
ATOM 2755 C CA . VAL D 1 91 ? 36.428 2.934 -4.028 1.00 18.29 79 VAL D CA 1
ATOM 2756 C C . VAL D 1 91 ? 36.163 4.058 -3.031 1.00 20.22 79 VAL D C 1
ATOM 2757 O O . VAL D 1 91 ? 36.255 5.218 -3.365 1.00 20.74 79 VAL D O 1
ATOM 2761 N N . ARG D 1 92 ? 35.866 3.678 -1.795 1.00 21.26 80 ARG D N 1
ATOM 2762 C CA . ARG D 1 92 ? 35.735 4.671 -0.755 1.00 22.44 80 ARG D CA 1
ATOM 2763 C C . ARG D 1 92 ? 36.555 4.259 0.424 1.00 24.58 80 ARG D C 1
ATOM 2764 O O . ARG D 1 92 ? 36.779 3.088 0.630 1.00 21.69 80 ARG D O 1
ATOM 2772 N N . GLU D 1 93 ? 36.915 5.242 1.243 1.00 27.20 81 GLU D N 1
ATOM 2773 C CA . GLU D 1 93 ? 37.737 5.003 2.421 1.00 26.80 81 GLU D CA 1
ATOM 2774 C C . GLU D 1 93 ? 36.861 4.808 3.635 1.00 27.40 81 GLU D C 1
ATOM 2775 O O . GLU D 1 93 ? 35.876 5.494 3.809 1.00 25.91 81 GLU D O 1
ATOM 2781 N N . LEU D 1 94 ? 37.267 3.904 4.509 1.00 26.27 82 LEU D N 1
ATOM 2782 C CA . LEU D 1 94 ? 36.533 3.611 5.703 1.00 24.83 82 LEU D CA 1
ATOM 2783 C C . LEU D 1 94 ? 37.378 3.955 6.931 1.00 29.22 82 LEU D C 1
ATOM 2784 O O . LEU D 1 94 ? 38.504 4.435 6.831 1.00 30.10 82 LEU D O 1
#